Protein AF-A0A9W9VNI5-F1 (afdb_monomer)

Sequence (274 aa):
MSSSRSRKERRSSATPAPKQATLISNWDGPGGRHDNDHADVCRIQILPSSEEISSLRAEYLPLNDPTQWHLAGIEGVLDRNLRLLREDGVGQLRHAVHQLIESSQSYHSGTPQLRHNHYNNARIARVKWDEFLGLQIEIAFPQPGKLSAMSIADRKIWWQTSKRLQFGTLFCLICDKRFVLFCTVASQSPPWRNNARAMEEIFGLQELWNDKADAHATFTLVDLEESNMRALLGLLGVNTRRFSMFEFPNVLRVCSACYTKFTKIQTPSQNSFM

Radius of gyration: 27.77 Å; Cα contacts (8 Å, |Δi|>4): 335; chains: 1; bounding box: 116×54×70 Å

Organism: NCBI:txid1131564

Secondary structure (DSSP, 8-state):
--------------PPPP-----------SS-SSTT--SSGGG--SSPPHHHHH--SPP----S-GGG-SS-HHHHHHHHHHHHHHIIIIIHHHHHHHHHHH-SS---TTS-PPP-EEEEEEEEEEEEEETTTEEEEEEEEEPPHHHHTS-HHHHHHHHHHHT-S-TTEEEEEEETTTEEEEEEEPPSS-TT---TTSSSSSS----TTT-SSEEEEEEEES---HHHHHHHHHHHSSTT--EEEEEEEEEEE--HHHHHHHHHHSS-------

Foldseek 3Di:
DDDDDDDDDDDDDDDDDPDPPPPPPPCPDFDDQFPQTDLDPLSHDLAAALRRLVGPDDHDADDPDPVSQSDDDPSSVVSNVSSVVSCVQNVLVSPLLSCVLPDPDDDDPDDDHQDKDKFWFKAFPDWDQDPVQGTKTKIKTFDDPVLLPDDLVVNVVCCVVVCPLDFQWWKWKQFPSRDIFIKTFHDLDDPPPPPPPPSVPDDDDPDQRNDSTIGMTMIDTLDDPPSNVVVVVVRVVDRRGIIMMMTRPPSDSPPSVVSVVSVVVSDPPPPDDD

Nearest PDB structures (foldseek):
  1ue6-assembly2_D-3  TM=5.685E-01  e=9.008E+00  Mycobacterium tuberculosis

Solvent-accessible surface area (backbone atoms only — not comparable to full-atom values): 16918 Å² total; per-residue (Å²): 142,84,87,83,81,81,84,78,80,84,80,81,81,81,77,80,76,81,78,78,78,77,78,76,69,80,78,68,64,61,45,77,78,32,91,62,37,44,65,56,60,79,73,41,61,81,66,76,47,58,54,49,40,67,44,88,69,80,77,73,71,79,62,94,51,78,91,68,48,94,48,69,71,70,65,20,53,51,46,42,51,50,49,51,54,38,45,69,54,40,42,46,50,33,52,48,52,34,52,65,47,70,61,85,74,82,85,76,88,82,68,91,72,69,66,64,48,82,44,59,68,21,31,74,72,46,76,50,78,40,98,85,76,39,62,34,38,30,38,34,26,61,40,59,79,76,45,42,76,43,53,57,68,59,28,42,53,48,52,65,72,66,66,61,88,42,70,25,37,33,32,41,38,41,36,94,69,70,45,67,44,54,29,23,29,46,74,95,64,67,98,80,71,84,62,93,82,72,72,87,78,79,69,91,66,62,52,60,36,73,48,55,63,40,22,38,49,51,28,25,61,72,62,78,51,69,69,52,45,51,51,52,49,59,47,59,77,38,96,76,51,60,28,39,34,35,38,34,72,88,75,49,80,51,48,70,76,51,53,64,47,54,61,57,68,62,53,78,80,83,71,82,74,133

Mean predicted aligned error: 13.28 Å

pLDDT: mean 74.03, std 20.66, range [32.75, 93.56]

Structure (mmCIF, N/CA/C/O backbone):
data_AF-A0A9W9VNI5-F1
#
_entry.id   AF-A0A9W9VNI5-F1
#
loop_
_atom_site.group_PDB
_atom_site.id
_atom_site.type_symbol
_atom_site.label_atom_id
_atom_site.label_alt_id
_atom_site.label_comp_id
_atom_site.label_asym_id
_atom_site.label_entity_id
_atom_site.label_seq_id
_atom_site.pdbx_PDB_ins_code
_atom_site.Cartn_x
_atom_site.Cartn_y
_atom_site.Cartn_z
_atom_site.occupancy
_atom_site.B_iso_or_equiv
_atom_site.auth_seq_id
_atom_site.auth_comp_id
_atom_site.auth_asym_id
_atom_site.auth_atom_id
_atom_site.pdbx_PDB_model_num
ATOM 1 N N . MET A 1 1 ? 91.327 -33.048 -1.391 1.00 42.09 1 MET A N 1
ATOM 2 C CA . MET A 1 1 ? 90.214 -32.119 -1.094 1.00 42.09 1 MET A CA 1
ATOM 3 C C . MET A 1 1 ? 89.933 -31.321 -2.356 1.00 42.09 1 MET A C 1
ATOM 5 O O . MET A 1 1 ? 90.611 -30.337 -2.603 1.00 42.09 1 MET A O 1
ATOM 9 N N . SER A 1 2 ? 88.991 -31.782 -3.177 1.00 35.09 2 SER A N 1
ATOM 10 C CA . SER A 1 2 ? 88.635 -31.134 -4.445 1.00 35.09 2 SER A CA 1
ATOM 11 C C . SER A 1 2 ? 87.113 -31.087 -4.513 1.00 35.09 2 SER A C 1
ATOM 13 O O . SER A 1 2 ? 86.474 -32.091 -4.805 1.00 35.09 2 SER A O 1
ATOM 15 N N . SER A 1 3 ? 86.535 -29.951 -4.117 1.00 36.50 3 SER A N 1
ATOM 16 C CA . SER A 1 3 ? 85.086 -29.729 -4.072 1.00 36.50 3 SER A CA 1
ATOM 17 C C . SER A 1 3 ? 84.669 -28.894 -5.279 1.00 36.50 3 SER A C 1
ATOM 19 O O . SER A 1 3 ? 84.866 -27.680 -5.316 1.00 36.50 3 SER A O 1
ATOM 21 N N . SER A 1 4 ? 84.129 -29.563 -6.293 1.00 38.22 4 SER A N 1
ATOM 22 C CA . SER A 1 4 ? 83.518 -28.975 -7.483 1.00 38.22 4 SER A CA 1
ATOM 23 C C . SER A 1 4 ? 82.048 -28.649 -7.192 1.00 38.22 4 SER A C 1
ATOM 25 O O . SER A 1 4 ? 81.180 -29.519 -7.160 1.00 38.22 4 SER A O 1
ATOM 27 N N . ARG A 1 5 ? 81.753 -27.364 -6.950 1.00 3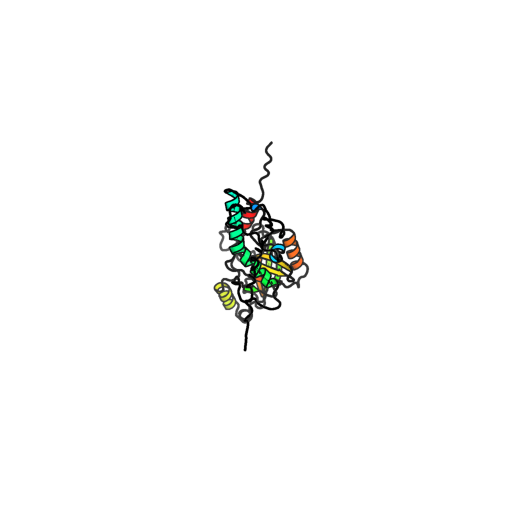9.84 5 ARG A N 1
ATOM 28 C CA . ARG A 1 5 ? 80.383 -26.849 -6.789 1.00 39.84 5 ARG A CA 1
ATOM 29 C C . ARG A 1 5 ? 79.687 -26.745 -8.149 1.00 39.84 5 ARG A C 1
ATOM 31 O O . ARG A 1 5 ? 80.075 -25.949 -8.998 1.00 39.84 5 ARG A O 1
ATOM 38 N N . SER A 1 6 ? 78.633 -27.541 -8.310 1.00 37.47 6 SER A N 1
ATOM 39 C CA . SER A 1 6 ? 77.742 -27.571 -9.471 1.00 37.47 6 SER A CA 1
ATOM 40 C C . SER A 1 6 ? 76.901 -26.288 -9.579 1.00 37.47 6 SER A C 1
ATOM 42 O O . SER A 1 6 ? 76.245 -25.866 -8.622 1.00 37.47 6 SER A O 1
ATOM 44 N N . ARG A 1 7 ? 76.947 -25.651 -10.754 1.00 37.53 7 ARG A N 1
ATOM 45 C CA . ARG A 1 7 ? 76.231 -24.421 -11.120 1.00 37.53 7 ARG A CA 1
ATOM 46 C C . ARG A 1 7 ? 74.791 -24.784 -11.497 1.00 37.53 7 ARG A C 1
ATOM 48 O O . ARG A 1 7 ? 74.543 -25.315 -12.571 1.00 37.53 7 ARG A O 1
ATOM 55 N N . LYS A 1 8 ? 73.848 -24.521 -10.591 1.00 39.28 8 LYS A N 1
ATOM 56 C CA . LYS A 1 8 ? 72.415 -24.814 -10.754 1.00 39.28 8 LYS A CA 1
ATOM 57 C C . LYS A 1 8 ? 71.765 -23.783 -11.692 1.00 39.28 8 LYS A C 1
ATOM 59 O O . LYS A 1 8 ? 71.760 -22.590 -11.386 1.00 39.28 8 LYS A O 1
ATOM 64 N N . GLU A 1 9 ? 71.245 -24.241 -12.829 1.00 36.31 9 GLU A N 1
ATOM 65 C CA . GLU A 1 9 ? 70.476 -23.446 -13.795 1.00 36.31 9 GLU A CA 1
ATOM 66 C C . GLU A 1 9 ? 69.201 -22.867 -13.160 1.00 36.31 9 GLU A C 1
ATOM 68 O O . GLU A 1 9 ? 68.433 -23.564 -12.492 1.00 36.31 9 GLU A O 1
ATOM 73 N N . ARG A 1 10 ? 68.965 -21.569 -13.382 1.00 35.31 10 ARG A N 1
ATOM 74 C CA . ARG A 1 10 ? 67.720 -20.882 -13.024 1.00 35.31 10 ARG A CA 1
ATOM 75 C C . ARG A 1 10 ? 66.660 -21.199 -14.083 1.00 35.31 10 ARG A C 1
ATOM 77 O O . ARG A 1 10 ? 66.669 -20.600 -15.151 1.00 35.31 10 ARG A O 1
ATOM 84 N N . ARG A 1 11 ? 65.729 -22.107 -13.775 1.00 36.78 11 ARG A N 1
ATOM 85 C CA . ARG A 1 11 ? 64.456 -22.225 -14.504 1.00 36.78 11 ARG A CA 1
ATOM 86 C C . ARG A 1 11 ? 63.555 -21.050 -14.119 1.00 36.78 11 ARG A C 1
ATOM 88 O O . ARG A 1 11 ? 63.121 -20.946 -12.975 1.00 36.78 11 ARG A O 1
ATOM 95 N N . SER A 1 12 ? 63.301 -20.170 -15.077 1.00 38.72 12 SER A N 1
ATOM 96 C CA . SER A 1 12 ? 62.300 -19.108 -15.027 1.00 38.72 12 SER A CA 1
ATOM 97 C C . SER A 1 12 ? 60.895 -19.719 -15.016 1.00 38.72 12 SER A C 1
ATOM 99 O O . SER A 1 12 ? 60.425 -20.252 -16.018 1.00 38.72 12 SER A O 1
ATOM 101 N N . SER A 1 13 ? 60.216 -19.661 -13.871 1.00 38.53 13 SER A N 1
ATOM 102 C CA . SER A 1 13 ? 58.792 -19.981 -13.761 1.00 38.53 13 SER A CA 1
ATOM 103 C C . SER A 1 13 ? 57.975 -18.807 -14.303 1.00 38.53 13 SER A C 1
ATOM 105 O O . SER A 1 13 ? 57.864 -17.772 -13.646 1.00 38.53 13 SER A O 1
ATOM 107 N N . ALA A 1 14 ? 57.431 -18.954 -15.510 1.00 42.34 14 ALA A N 1
ATOM 108 C CA . ALA A 1 14 ? 56.446 -18.032 -16.058 1.00 42.34 14 ALA A CA 1
ATOM 109 C C . ALA A 1 14 ? 55.146 -18.140 -15.246 1.00 42.34 14 ALA A C 1
ATOM 111 O O . ALA A 1 14 ? 54.499 -19.188 -15.227 1.00 42.34 14 ALA A O 1
ATOM 112 N N . THR A 1 15 ? 54.782 -17.065 -14.553 1.00 44.31 15 THR A N 1
ATOM 113 C CA . THR A 1 15 ? 53.492 -16.932 -13.870 1.00 44.31 15 THR A CA 1
ATOM 114 C C . THR A 1 15 ? 52.390 -16.833 -14.930 1.00 44.31 15 THR A C 1
ATOM 116 O O . THR A 1 15 ? 52.472 -15.943 -15.780 1.00 44.31 15 THR A O 1
ATOM 119 N N . PRO A 1 16 ? 51.365 -17.704 -14.936 1.00 44.03 16 PRO A N 1
ATOM 120 C CA . PRO A 1 16 ? 50.253 -17.543 -15.860 1.00 44.03 16 PRO A CA 1
ATOM 121 C C . PRO A 1 16 ? 49.463 -16.288 -15.474 1.00 44.03 16 PRO A C 1
ATOM 123 O O . PRO A 1 16 ? 49.111 -16.097 -14.309 1.00 44.03 16 PRO A O 1
ATOM 126 N N . ALA A 1 17 ? 49.216 -15.424 -16.460 1.00 48.72 17 ALA A N 1
ATOM 127 C CA . ALA A 1 17 ? 48.388 -14.236 -16.303 1.00 48.72 17 ALA A CA 1
ATOM 128 C C . ALA A 1 17 ? 47.004 -14.620 -15.742 1.00 48.72 17 ALA A C 1
ATOM 130 O O . ALA A 1 17 ? 46.466 -15.670 -16.118 1.00 48.72 17 ALA A O 1
ATOM 131 N N . PRO A 1 18 ? 46.412 -13.804 -14.851 1.00 44.38 18 PRO A N 1
ATOM 132 C CA . PRO A 1 18 ? 45.093 -14.093 -14.320 1.00 44.38 18 PRO A CA 1
ATOM 133 C C . PRO A 1 18 ? 44.096 -14.096 -15.479 1.00 44.38 18 PRO A C 1
ATOM 135 O O . PRO A 1 18 ? 43.984 -13.121 -16.224 1.00 44.38 18 PRO A O 1
ATOM 138 N N . LYS A 1 19 ? 43.393 -15.221 -15.643 1.00 45.84 19 LYS A N 1
ATOM 139 C CA . LYS A 1 19 ? 42.269 -15.337 -16.570 1.00 45.84 19 LYS A CA 1
ATOM 140 C C . LYS A 1 19 ? 41.263 -14.264 -16.174 1.00 45.84 19 LYS A C 1
ATOM 142 O O . LYS A 1 19 ? 40.692 -14.341 -15.089 1.00 45.84 19 LYS A O 1
ATOM 147 N N . GLN A 1 20 ? 41.097 -13.254 -17.025 1.00 43.62 20 GLN A N 1
ATOM 148 C CA . GLN A 1 20 ? 40.024 -12.282 -16.884 1.00 43.62 20 GLN A CA 1
ATOM 149 C C . GLN A 1 20 ? 38.718 -13.071 -16.829 1.00 43.62 20 GLN A C 1
ATOM 151 O O . GLN A 1 20 ? 38.329 -13.710 -17.805 1.00 43.62 20 GLN A O 1
ATOM 156 N N . ALA A 1 21 ? 38.086 -13.089 -15.658 1.00 45.62 21 ALA A N 1
ATOM 157 C CA . ALA A 1 21 ? 36.730 -13.574 -15.525 1.00 45.62 21 ALA A CA 1
ATOM 158 C C . ALA A 1 21 ? 35.854 -12.578 -16.283 1.00 45.62 21 ALA A C 1
ATOM 160 O O . ALA A 1 21 ? 35.552 -11.495 -15.787 1.00 45.62 21 ALA A O 1
ATOM 161 N N . THR A 1 22 ? 35.518 -12.907 -17.526 1.00 42.38 22 THR A N 1
ATOM 162 C CA . THR A 1 22 ? 34.482 -12.195 -18.259 1.00 42.38 22 THR A CA 1
ATOM 163 C C . THR A 1 22 ? 33.183 -12.508 -17.533 1.00 42.38 22 THR A C 1
ATOM 165 O O . THR A 1 22 ? 32.611 -13.585 -17.691 1.00 42.38 22 THR A O 1
ATOM 168 N N . LEU A 1 23 ? 32.763 -11.599 -16.654 1.00 46.31 23 LEU A N 1
ATOM 169 C CA . LEU A 1 23 ? 31.427 -11.613 -16.088 1.00 46.31 23 LEU A CA 1
ATOM 170 C C . LEU A 1 23 ? 30.503 -11.259 -17.250 1.00 46.31 23 LEU A C 1
ATOM 172 O O . LEU A 1 23 ? 30.251 -10.090 -17.525 1.00 46.31 23 LEU A O 1
ATOM 176 N N . ILE A 1 24 ? 30.101 -12.275 -18.014 1.00 42.50 24 ILE A N 1
ATOM 177 C CA . ILE A 1 24 ? 29.024 -12.144 -18.986 1.00 42.50 24 ILE A CA 1
ATOM 178 C C . ILE A 1 24 ? 27.776 -11.930 -18.135 1.00 42.50 24 ILE A C 1
ATOM 180 O O . ILE A 1 24 ? 27.115 -12.877 -17.716 1.00 42.50 24 ILE A O 1
ATOM 184 N N . SER A 1 25 ? 27.499 -10.673 -17.790 1.00 49.09 25 SER A N 1
ATOM 185 C CA . SER A 1 25 ? 26.156 -10.279 -17.409 1.00 49.09 25 SER A CA 1
ATOM 186 C C . SER A 1 25 ? 25.322 -10.528 -18.656 1.00 49.09 25 SER A C 1
ATOM 188 O O . SER A 1 25 ? 25.410 -9.755 -19.611 1.00 49.09 25 SER A O 1
ATOM 190 N N . ASN A 1 26 ? 24.590 -11.644 -18.694 1.00 50.06 26 ASN A N 1
ATOM 191 C CA . ASN A 1 26 ? 23.475 -11.788 -19.619 1.00 50.06 26 ASN A CA 1
ATOM 192 C C . ASN A 1 26 ? 22.573 -10.596 -19.329 1.00 50.06 26 ASN A C 1
ATOM 194 O O . ASN A 1 26 ? 21.916 -10.532 -18.289 1.00 50.06 26 ASN A O 1
ATOM 198 N N . TRP A 1 27 ? 22.701 -9.579 -20.172 1.00 54.81 27 TRP A N 1
ATOM 199 C CA . TRP A 1 27 ? 22.006 -8.323 -20.025 1.00 54.81 27 TRP A CA 1
ATOM 200 C C . TRP A 1 27 ? 20.581 -8.589 -20.486 1.00 54.81 27 TRP A C 1
ATOM 202 O O . TRP A 1 27 ? 20.223 -8.373 -21.641 1.00 54.81 27 TRP A O 1
ATOM 212 N N . ASP A 1 28 ? 19.795 -9.181 -19.594 1.00 66.81 28 ASP A N 1
ATOM 213 C CA . ASP A 1 28 ? 18.367 -9.310 -19.793 1.00 66.81 28 ASP A CA 1
ATOM 214 C C . ASP A 1 28 ? 17.852 -7.868 -19.787 1.00 66.81 28 ASP A C 1
ATOM 216 O O . ASP A 1 28 ? 17.883 -7.202 -18.752 1.00 66.81 28 ASP A O 1
ATOM 220 N N . GLY A 1 29 ? 17.464 -7.331 -20.943 1.00 79.69 29 GLY A N 1
ATOM 221 C CA . GLY A 1 29 ? 16.837 -6.011 -21.022 1.00 79.69 29 GLY A CA 1
ATOM 222 C C . GLY A 1 29 ? 15.576 -5.919 -20.141 1.00 79.69 29 GLY A C 1
ATOM 223 O O . GLY A 1 29 ? 15.239 -6.850 -19.398 1.00 79.69 29 GLY A O 1
ATOM 224 N N . PRO A 1 30 ? 14.842 -4.802 -20.176 1.00 85.38 30 PRO A N 1
ATOM 225 C CA . PRO A 1 30 ? 13.596 -4.718 -19.426 1.00 85.38 30 PRO A CA 1
ATOM 226 C C . PRO A 1 30 ? 12.563 -5.730 -19.942 1.00 85.38 30 PRO A C 1
ATOM 228 O O . PRO A 1 30 ? 12.462 -5.958 -21.149 1.00 85.38 30 PRO A O 1
ATOM 231 N N . GLY A 1 31 ? 11.780 -6.306 -19.029 1.00 86.94 31 GLY A N 1
ATOM 232 C CA . GLY A 1 31 ? 10.709 -7.248 -19.343 1.00 86.94 31 GLY A CA 1
ATOM 233 C C . GLY A 1 31 ? 10.932 -8.693 -18.878 1.00 86.94 31 GLY A C 1
ATOM 234 O O . GLY A 1 31 ? 12.022 -9.254 -19.003 1.00 86.94 31 GLY A O 1
ATOM 235 N N . GLY A 1 32 ? 9.845 -9.334 -18.429 1.00 85.69 32 GLY A N 1
ATOM 236 C CA . GLY A 1 32 ? 9.761 -10.793 -18.267 1.00 85.69 32 GLY A CA 1
ATOM 237 C C . GLY A 1 32 ? 10.303 -11.363 -16.952 1.00 85.69 32 GLY A C 1
ATOM 238 O O . GLY A 1 32 ? 10.510 -12.576 -16.854 1.00 85.69 32 GLY A O 1
ATOM 239 N N . ARG A 1 33 ? 10.560 -10.524 -15.941 1.00 90.12 33 ARG A N 1
ATOM 240 C CA . ARG A 1 33 ? 10.923 -10.974 -14.583 1.00 90.12 33 ARG A CA 1
ATOM 241 C C . ARG A 1 33 ? 9.708 -11.314 -13.715 1.00 90.12 33 ARG A C 1
ATOM 243 O O . ARG A 1 33 ? 9.802 -12.248 -12.927 1.00 90.12 33 ARG A O 1
ATOM 250 N N . HIS A 1 34 ? 8.616 -10.573 -13.878 1.00 91.44 34 HIS A N 1
ATOM 251 C CA . HIS A 1 34 ? 7.321 -10.716 -13.201 1.00 91.44 34 HIS A CA 1
ATOM 252 C C . HIS A 1 34 ? 6.240 -9.995 -14.028 1.00 91.44 34 HIS A C 1
ATOM 254 O O . HIS A 1 34 ? 6.570 -9.287 -14.985 1.00 91.44 34 HIS A O 1
ATOM 260 N N . ASP A 1 35 ? 4.968 -10.149 -13.661 1.00 89.94 35 ASP A N 1
ATOM 261 C CA . ASP A 1 35 ? 3.809 -9.480 -14.273 1.00 89.94 35 ASP A CA 1
ATOM 262 C C . ASP A 1 35 ? 3.968 -7.965 -14.496 1.00 89.94 35 ASP A C 1
ATOM 264 O O . ASP A 1 35 ? 3.507 -7.467 -15.516 1.00 89.94 35 ASP A O 1
ATOM 268 N N . ASN A 1 36 ? 4.643 -7.252 -13.591 1.00 91.12 36 ASN A N 1
ATOM 269 C CA . ASN A 1 36 ? 4.846 -5.800 -13.652 1.00 91.12 36 ASN A CA 1
ATOM 270 C C . ASN A 1 36 ? 6.182 -5.361 -14.298 1.00 91.12 36 ASN A C 1
ATOM 272 O O . ASN A 1 36 ? 6.529 -4.178 -14.286 1.00 91.12 36 ASN A O 1
ATOM 276 N N . ASP A 1 37 ? 6.968 -6.298 -14.839 1.00 92.31 37 ASP A N 1
ATOM 277 C CA . ASP A 1 37 ? 8.200 -5.988 -15.572 1.00 92.31 37 ASP A CA 1
ATOM 278 C C . ASP A 1 37 ? 7.902 -5.941 -17.070 1.00 92.31 37 ASP A C 1
ATOM 280 O O . ASP A 1 37 ? 7.793 -6.968 -17.752 1.00 92.31 37 ASP A O 1
ATOM 284 N N . HIS A 1 38 ? 7.785 -4.723 -17.592 1.00 92.69 38 HIS A N 1
ATOM 285 C CA . HIS A 1 38 ? 7.514 -4.459 -18.998 1.00 92.69 38 HIS A CA 1
ATOM 286 C C . HIS A 1 38 ? 8.657 -3.674 -19.647 1.00 92.69 38 HIS A C 1
ATOM 288 O O . HIS A 1 38 ? 9.276 -2.809 -19.024 1.00 92.69 38 HIS A O 1
ATOM 294 N N . ALA A 1 39 ? 8.906 -3.940 -20.933 1.00 91.50 39 ALA A N 1
ATOM 295 C CA . ALA A 1 39 ? 9.798 -3.116 -21.753 1.00 91.50 39 ALA A CA 1
ATOM 296 C C . ALA A 1 39 ? 9.247 -1.688 -21.903 1.00 91.50 39 ALA A C 1
ATOM 298 O O . ALA A 1 39 ? 9.958 -0.714 -21.679 1.00 91.50 39 ALA A O 1
ATOM 299 N N . ASP A 1 40 ? 7.948 -1.577 -22.194 1.00 91.00 40 ASP A N 1
ATOM 300 C CA . ASP A 1 40 ? 7.232 -0.304 -22.247 1.00 91.00 40 ASP A CA 1
ATOM 301 C C . ASP A 1 40 ? 6.941 0.219 -20.834 1.00 91.00 40 ASP A C 1
ATOM 303 O O . ASP A 1 40 ? 6.131 -0.346 -20.093 1.00 91.00 40 ASP A O 1
ATOM 307 N N . VAL A 1 41 ? 7.583 1.335 -20.490 1.00 90.06 41 VAL A N 1
ATOM 308 C CA . VAL A 1 41 ? 7.467 1.988 -19.185 1.00 90.06 41 VAL A CA 1
ATOM 309 C C . VAL A 1 41 ? 6.036 2.432 -18.862 1.00 90.06 41 VAL A C 1
ATOM 311 O O . VAL A 1 41 ? 5.649 2.464 -17.696 1.00 90.06 41 VAL A O 1
ATOM 314 N N . CYS A 1 42 ? 5.214 2.721 -19.877 1.00 88.94 42 CYS A N 1
ATOM 315 C CA . CYS A 1 42 ? 3.831 3.155 -19.685 1.00 88.94 42 CYS A CA 1
ATOM 316 C C . CYS A 1 42 ? 2.932 2.047 -19.130 1.00 88.94 42 CYS A C 1
ATOM 318 O O . CYS A 1 42 ? 1.861 2.349 -18.605 1.00 88.94 42 CYS A O 1
ATOM 320 N N . ARG A 1 43 ? 3.350 0.781 -19.236 1.00 90.69 43 ARG A N 1
ATOM 321 C CA . ARG A 1 43 ? 2.609 -0.378 -18.718 1.00 90.69 43 ARG A CA 1
ATOM 322 C C . ARG A 1 43 ? 2.986 -0.734 -17.285 1.00 90.69 43 ARG A C 1
ATOM 324 O O . ARG A 1 43 ? 2.289 -1.523 -16.666 1.00 90.69 43 ARG A O 1
ATOM 331 N N . ILE A 1 44 ? 4.071 -0.165 -16.763 1.00 90.06 44 ILE A N 1
ATOM 332 C CA . ILE A 1 44 ? 4.558 -0.462 -15.416 1.00 90.06 44 ILE A CA 1
ATOM 333 C C . ILE A 1 44 ? 3.654 0.229 -14.392 1.00 90.06 44 ILE A C 1
ATOM 335 O O . ILE A 1 44 ? 3.481 1.451 -14.400 1.00 90.06 44 ILE A O 1
ATOM 339 N N . GLN A 1 45 ? 3.094 -0.551 -13.476 1.00 89.38 45 GLN A N 1
ATOM 340 C CA . GLN A 1 45 ? 2.352 -0.052 -12.330 1.00 89.38 45 GLN A CA 1
ATOM 341 C C . GLN A 1 45 ? 3.296 0.585 -11.304 1.00 89.38 45 GLN A C 1
ATOM 343 O O . GLN A 1 45 ? 4.392 0.089 -11.010 1.00 89.38 45 GLN A O 1
ATOM 348 N N . ILE A 1 46 ? 2.839 1.691 -10.708 1.00 88.31 46 ILE A N 1
ATOM 349 C CA . ILE A 1 46 ? 3.597 2.406 -9.674 1.00 88.31 46 ILE A CA 1
ATOM 350 C C . ILE A 1 46 ? 3.782 1.520 -8.443 1.00 88.31 46 ILE A C 1
ATOM 352 O O . ILE A 1 46 ? 4.895 1.408 -7.955 1.00 88.31 46 ILE A O 1
ATOM 356 N N . LEU A 1 47 ? 2.713 0.905 -7.928 1.00 89.94 47 LEU A N 1
ATOM 357 C CA . LEU A 1 47 ? 2.827 -0.001 -6.785 1.00 89.94 47 LEU A CA 1
ATOM 358 C C . LEU A 1 47 ? 3.373 -1.361 -7.231 1.00 89.94 47 LEU A C 1
ATOM 360 O O . LEU A 1 47 ? 3.198 -1.725 -8.393 1.00 89.94 47 LEU A O 1
ATOM 364 N N . PRO A 1 48 ? 4.054 -2.095 -6.337 1.00 90.62 48 PRO A N 1
ATOM 365 C CA . PRO A 1 48 ? 4.580 -3.398 -6.686 1.00 90.62 48 PRO A CA 1
ATOM 366 C C . PRO A 1 48 ? 3.444 -4.425 -6.705 1.00 90.62 48 PRO A C 1
ATOM 368 O O . PRO A 1 48 ? 2.543 -4.377 -5.865 1.00 90.62 48 PRO A O 1
ATOM 371 N N . SER A 1 49 ? 3.488 -5.362 -7.646 1.00 88.75 49 SER A N 1
ATOM 372 C CA . SER A 1 49 ? 2.545 -6.482 -7.688 1.00 88.75 49 SER A CA 1
ATOM 373 C C . SER A 1 49 ? 2.932 -7.575 -6.679 1.00 88.75 49 SER A C 1
ATOM 375 O O . SER A 1 49 ? 4.025 -7.574 -6.105 1.00 88.75 49 SER A O 1
ATOM 377 N N . SER A 1 50 ? 2.050 -8.555 -6.465 1.00 87.44 50 SER A N 1
ATOM 378 C CA . SER A 1 50 ? 2.379 -9.711 -5.614 1.00 87.44 50 SER A CA 1
ATOM 379 C C . SER A 1 50 ? 3.497 -10.582 -6.209 1.00 87.44 50 SER A C 1
ATOM 381 O O . SER A 1 50 ? 4.323 -11.106 -5.457 1.00 87.44 50 SER A O 1
ATOM 383 N N . GLU A 1 51 ? 3.545 -10.735 -7.537 1.00 88.19 51 GLU A N 1
ATOM 384 C CA . GLU A 1 51 ? 4.603 -11.500 -8.211 1.00 88.19 51 GLU A CA 1
ATOM 385 C C . GLU A 1 51 ? 5.937 -10.749 -8.166 1.00 88.19 51 GLU A C 1
ATOM 387 O O . GLU A 1 51 ? 6.967 -11.355 -7.882 1.00 88.19 51 GLU A O 1
ATOM 392 N N . GLU A 1 52 ? 5.916 -9.424 -8.317 1.00 91.19 52 GLU A N 1
ATOM 393 C CA . GLU A 1 52 ? 7.096 -8.577 -8.162 1.00 91.19 52 GLU A CA 1
ATOM 394 C C . GLU A 1 52 ? 7.672 -8.661 -6.741 1.00 91.19 52 GLU A C 1
ATOM 396 O O . GLU A 1 52 ? 8.875 -8.838 -6.569 1.00 91.19 52 GLU A O 1
ATOM 401 N N . ILE A 1 53 ? 6.825 -8.601 -5.706 1.00 90.69 53 ILE A N 1
ATOM 402 C CA . ILE A 1 53 ? 7.257 -8.766 -4.306 1.00 90.69 53 ILE A CA 1
ATOM 403 C C . ILE A 1 53 ? 7.859 -10.153 -4.064 1.00 90.69 53 ILE A C 1
ATOM 405 O O . ILE A 1 53 ? 8.747 -10.295 -3.228 1.00 90.69 53 ILE A O 1
ATOM 409 N N . SER A 1 54 ? 7.380 -11.178 -4.767 1.00 87.56 54 SER A N 1
ATOM 410 C CA . SER A 1 54 ? 7.848 -12.560 -4.605 1.00 87.56 54 SER A CA 1
ATOM 411 C C . SER A 1 54 ? 9.050 -12.897 -5.497 1.00 87.56 54 SER A C 1
ATOM 413 O O . SER A 1 54 ? 9.653 -13.958 -5.335 1.00 87.56 54 SER A O 1
ATOM 415 N N . SER A 1 55 ? 9.399 -12.023 -6.444 1.00 88.19 55 SER A N 1
ATOM 416 C CA . SER A 1 55 ? 10.489 -12.241 -7.388 1.00 88.19 55 SER A CA 1
ATOM 417 C C . SER A 1 55 ? 11.847 -12.172 -6.690 1.00 88.19 55 SER A C 1
ATOM 419 O O . SER A 1 55 ? 12.180 -11.200 -6.018 1.00 88.19 55 SER A O 1
ATOM 421 N N . LEU A 1 56 ? 12.675 -13.193 -6.918 1.00 83.88 56 LEU A N 1
ATOM 422 C CA . LEU A 1 56 ? 14.081 -13.213 -6.497 1.00 83.88 56 LEU A CA 1
ATOM 423 C C . LEU A 1 56 ? 15.016 -12.576 -7.538 1.00 83.88 56 LEU A C 1
ATOM 425 O O . LEU A 1 56 ? 16.216 -12.439 -7.296 1.00 83.88 56 LEU A O 1
ATOM 429 N N . ARG A 1 57 ? 14.500 -12.240 -8.729 1.00 87.12 57 ARG A N 1
ATOM 430 C CA . ARG A 1 57 ? 15.298 -11.641 -9.806 1.00 87.12 57 ARG A CA 1
ATOM 431 C C . ARG A 1 57 ? 15.473 -10.152 -9.538 1.00 87.12 57 ARG A C 1
ATOM 433 O O . ARG A 1 57 ? 14.507 -9.462 -9.234 1.00 87.12 57 ARG A O 1
ATOM 440 N N . ALA A 1 58 ? 16.701 -9.667 -9.702 1.00 84.38 58 ALA A N 1
ATOM 441 C CA . ALA A 1 58 ? 16.995 -8.245 -9.598 1.00 84.38 58 ALA A CA 1
ATOM 442 C C . ALA A 1 58 ? 16.284 -7.453 -10.705 1.00 84.38 58 ALA A C 1
ATOM 444 O O . ALA A 1 58 ? 16.246 -7.879 -11.867 1.00 84.38 58 ALA A O 1
ATOM 445 N N . GLU A 1 59 ? 15.757 -6.290 -10.327 1.00 86.75 59 GLU A N 1
ATOM 446 C CA . GLU A 1 59 ? 15.141 -5.349 -11.254 1.00 86.75 59 GLU A CA 1
ATOM 447 C C . GLU A 1 59 ? 16.126 -4.863 -12.305 1.00 86.75 59 GLU A C 1
ATOM 449 O O . GLU A 1 59 ? 17.326 -4.704 -12.058 1.00 86.75 59 GLU A O 1
ATOM 454 N N . TYR A 1 60 ? 15.592 -4.566 -13.485 1.00 86.44 60 TYR A N 1
ATOM 455 C CA . TYR A 1 60 ? 16.363 -3.852 -14.483 1.00 86.44 60 TYR A CA 1
ATOM 456 C C . TYR A 1 60 ? 16.580 -2.401 -14.035 1.00 86.44 60 TYR A C 1
ATOM 458 O O . TYR A 1 60 ? 15.649 -1.590 -14.031 1.00 86.44 60 TYR A O 1
ATOM 466 N N . LEU A 1 61 ? 17.833 -2.070 -13.711 1.00 90.00 61 LEU A N 1
ATOM 467 C CA . LEU A 1 61 ? 18.262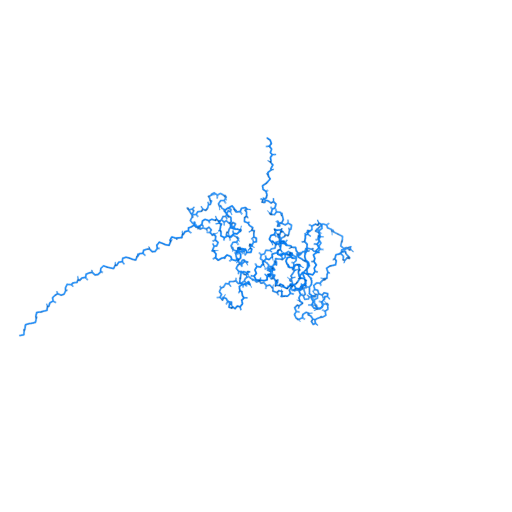 -0.702 -13.454 1.00 90.00 61 LEU A CA 1
ATOM 468 C C . LEU A 1 61 ? 19.116 -0.192 -14.612 1.00 90.00 61 LEU A C 1
ATOM 470 O O . LEU A 1 61 ? 20.079 -0.854 -15.010 1.00 90.00 61 LEU A O 1
ATOM 474 N N . PRO A 1 62 ? 18.789 0.990 -15.156 1.00 87.50 62 PRO A N 1
ATOM 475 C CA . PRO A 1 62 ? 19.548 1.545 -16.255 1.00 87.50 62 PRO A CA 1
ATOM 476 C C . PRO A 1 62 ? 20.965 1.896 -15.804 1.00 87.50 62 PRO A C 1
ATOM 478 O O . PRO A 1 62 ? 21.175 2.550 -14.782 1.00 87.50 62 PRO A O 1
ATOM 481 N N . LEU A 1 63 ? 21.942 1.471 -16.598 1.00 86.94 63 LEU A N 1
ATOM 482 C CA . LEU A 1 63 ? 23.349 1.744 -16.345 1.00 86.94 63 LEU A CA 1
ATOM 483 C C . LEU A 1 63 ? 23.742 3.138 -16.844 1.00 86.94 63 LEU A C 1
ATOM 485 O O . LEU A 1 63 ? 23.093 3.731 -17.707 1.00 86.94 63 LEU A O 1
ATOM 489 N N . ASN A 1 64 ? 24.860 3.648 -16.327 1.00 85.38 64 ASN A N 1
ATOM 490 C CA . ASN A 1 64 ? 25.404 4.941 -16.748 1.00 85.38 64 ASN A CA 1
ATOM 491 C C . ASN A 1 64 ? 25.959 4.927 -18.182 1.00 85.38 64 ASN A C 1
ATOM 493 O O . ASN A 1 64 ? 26.144 5.993 -18.762 1.00 85.38 64 ASN A O 1
ATOM 497 N N . ASP A 1 65 ? 26.231 3.748 -18.746 1.00 87.62 65 ASP A N 1
ATOM 498 C CA . ASP A 1 65 ? 26.761 3.588 -20.101 1.00 87.62 65 ASP A CA 1
ATOM 499 C C . ASP A 1 65 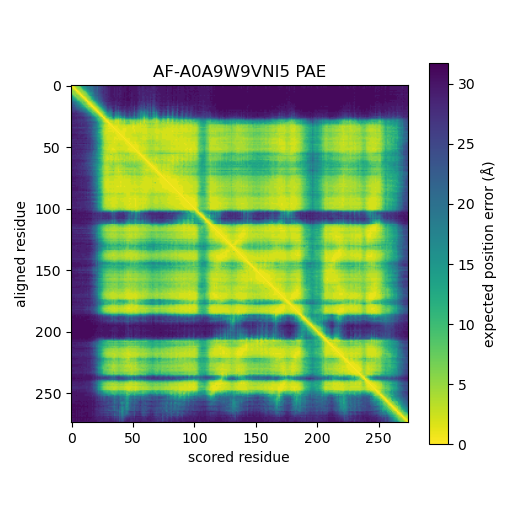? 25.652 3.758 -21.161 1.00 87.62 65 ASP A C 1
ATOM 501 O O . ASP A 1 65 ? 24.740 2.927 -21.215 1.00 87.62 65 ASP A O 1
ATOM 505 N N . PRO A 1 66 ? 25.734 4.779 -22.040 1.00 86.00 66 PRO A N 1
ATOM 506 C CA . PRO A 1 66 ? 24.737 5.019 -23.081 1.00 86.00 66 PRO A CA 1
ATOM 507 C C . PRO A 1 66 ? 24.575 3.897 -24.102 1.00 86.00 66 PRO A C 1
ATOM 509 O O . PRO A 1 66 ? 23.508 3.763 -24.699 1.00 86.00 66 PRO A O 1
ATOM 512 N N . THR A 1 67 ? 25.617 3.093 -24.320 1.00 85.81 67 THR A N 1
ATOM 513 C CA . THR A 1 67 ? 25.569 1.975 -25.277 1.00 85.81 67 THR A CA 1
ATOM 514 C C . THR A 1 67 ? 24.707 0.819 -24.777 1.00 85.81 67 THR A C 1
ATOM 516 O O . THR A 1 67 ? 24.255 -0.007 -25.566 1.00 85.81 67 THR A O 1
ATOM 519 N N . GLN A 1 68 ? 24.444 0.797 -23.470 1.00 84.69 68 GLN A N 1
ATOM 520 C CA . GLN A 1 68 ? 23.654 -0.211 -22.778 1.00 84.69 68 GLN A CA 1
ATOM 521 C C . GLN A 1 68 ? 22.269 0.331 -22.417 1.00 84.69 68 GLN A C 1
ATOM 523 O O . GLN A 1 68 ? 21.640 -0.152 -21.491 1.00 84.69 68 GLN A O 1
ATOM 528 N N . TRP A 1 69 ? 21.775 1.386 -23.061 1.00 88.06 69 TRP A N 1
ATOM 529 C CA . TRP A 1 69 ? 20.426 1.871 -22.773 1.00 88.06 69 TRP A CA 1
ATOM 530 C C . TRP A 1 69 ? 19.378 1.101 -23.564 1.00 88.06 69 TRP A C 1
ATOM 532 O O . TRP A 1 69 ? 19.527 0.884 -24.762 1.00 88.06 69 TRP A O 1
ATOM 542 N N . HIS A 1 70 ? 18.275 0.754 -22.894 1.00 86.94 70 HIS A N 1
ATOM 543 C CA . HIS A 1 70 ? 17.109 0.160 -23.547 1.00 86.94 70 HIS A CA 1
ATOM 544 C C . HIS A 1 70 ? 16.555 1.062 -24.662 1.00 86.94 70 HIS A C 1
ATOM 546 O O . HIS A 1 70 ? 16.301 0.594 -25.769 1.00 86.94 70 HIS A O 1
ATOM 552 N N . LEU A 1 71 ? 16.400 2.357 -24.362 1.00 89.69 71 LEU A N 1
ATOM 553 C CA . LEU A 1 71 ? 15.901 3.376 -25.282 1.00 89.69 71 LEU A CA 1
ATOM 554 C C . LEU A 1 71 ? 16.846 4.582 -25.313 1.00 89.69 71 LEU A C 1
ATOM 556 O O . LEU A 1 71 ? 17.396 5.006 -24.289 1.00 89.69 71 LEU A O 1
ATOM 560 N N . ALA A 1 72 ? 17.002 5.159 -26.502 1.00 89.06 72 ALA A N 1
ATOM 561 C CA . ALA A 1 72 ? 17.738 6.399 -26.725 1.00 89.06 72 ALA A CA 1
ATOM 562 C C . ALA A 1 72 ? 16.807 7.629 -26.669 1.00 89.06 72 ALA A C 1
ATOM 564 O O . ALA A 1 72 ? 15.587 7.514 -26.557 1.00 89.06 72 ALA A O 1
ATOM 565 N N . GLY A 1 73 ? 17.386 8.830 -26.752 1.00 90.69 73 GLY A N 1
ATOM 566 C CA . GLY A 1 73 ? 16.622 10.079 -26.844 1.00 90.69 73 GLY A CA 1
ATOM 567 C C . GLY A 1 73 ? 15.805 10.420 -25.590 1.00 90.69 73 GLY A C 1
ATOM 568 O O . GLY A 1 73 ? 16.136 10.002 -24.479 1.00 90.69 73 GLY A O 1
ATOM 569 N N . ILE A 1 74 ? 14.751 11.223 -25.776 1.00 91.69 74 ILE A N 1
ATOM 570 C CA . ILE A 1 74 ? 13.888 11.730 -24.693 1.00 91.69 74 ILE A CA 1
ATOM 571 C C . ILE A 1 74 ? 13.101 10.591 -24.034 1.00 91.69 74 ILE A C 1
ATOM 573 O O . ILE A 1 74 ? 13.021 10.536 -22.809 1.00 91.69 74 ILE A O 1
ATOM 577 N N . GLU A 1 75 ? 12.582 9.654 -24.828 1.00 90.31 75 GLU A N 1
ATOM 578 C CA . GLU A 1 75 ? 11.878 8.466 -24.325 1.00 90.31 75 GLU A CA 1
ATOM 579 C C . GLU A 1 75 ? 12.786 7.628 -23.421 1.00 90.31 75 GLU A C 1
ATOM 581 O O . GLU A 1 75 ? 12.378 7.234 -22.332 1.00 90.31 75 GLU A O 1
ATOM 586 N N . GLY A 1 76 ? 14.058 7.463 -23.800 1.00 91.75 76 GLY A N 1
ATOM 587 C CA . GLY A 1 76 ? 15.056 6.829 -22.947 1.00 91.75 76 GLY A CA 1
ATOM 588 C C . GLY A 1 76 ? 15.311 7.570 -21.641 1.00 91.75 76 GLY A C 1
ATOM 589 O O . GLY A 1 76 ? 15.456 6.941 -20.598 1.00 91.75 76 GLY A O 1
ATOM 590 N N . VAL A 1 77 ? 15.355 8.906 -21.656 1.00 92.94 77 VAL A N 1
ATOM 591 C CA . VAL A 1 77 ? 15.489 9.686 -20.413 1.00 92.94 77 VAL A CA 1
ATOM 592 C C . VAL A 1 77 ? 14.303 9.416 -19.486 1.00 92.94 77 VAL A C 1
ATOM 594 O O . VAL A 1 77 ? 14.517 9.209 -18.292 1.00 92.94 77 VAL A O 1
ATOM 597 N N . LEU A 1 78 ? 13.078 9.385 -20.014 1.00 93.06 78 LEU A N 1
ATOM 598 C CA . LEU A 1 78 ? 11.873 9.116 -19.228 1.00 93.06 78 LEU A CA 1
ATOM 599 C C . LEU A 1 78 ? 11.848 7.686 -18.675 1.00 93.06 78 LEU A C 1
ATOM 601 O O . LEU A 1 78 ? 11.638 7.524 -17.474 1.00 93.06 78 LEU A O 1
ATOM 605 N N . ASP A 1 79 ? 12.133 6.677 -19.506 1.00 92.50 79 ASP A N 1
ATOM 606 C CA . ASP A 1 79 ? 12.220 5.269 -19.088 1.00 92.50 79 ASP A CA 1
ATOM 607 C C . ASP A 1 79 ? 13.208 5.097 -17.926 1.00 92.50 79 ASP A C 1
ATOM 609 O O . ASP A 1 79 ? 12.855 4.569 -16.868 1.00 92.50 79 ASP A O 1
ATOM 613 N N . ARG A 1 80 ? 14.423 5.641 -18.070 1.00 92.56 80 ARG A N 1
ATOM 614 C CA . ARG A 1 80 ? 15.454 5.532 -17.033 1.00 92.56 80 ARG A CA 1
ATOM 615 C C . ARG A 1 80 ? 15.048 6.219 -15.735 1.00 92.56 80 ARG A C 1
ATOM 617 O O . ARG A 1 80 ? 15.190 5.629 -14.668 1.00 92.56 80 ARG A O 1
ATOM 624 N N . ASN A 1 81 ? 14.554 7.456 -15.814 1.00 92.56 81 ASN A N 1
ATOM 625 C CA . ASN A 1 81 ? 14.167 8.210 -14.621 1.00 92.56 81 ASN A CA 1
ATOM 626 C C . ASN A 1 81 ? 12.996 7.555 -13.892 1.00 92.56 81 ASN A C 1
ATOM 628 O O . ASN A 1 81 ? 13.007 7.516 -12.666 1.00 92.56 81 ASN A O 1
ATO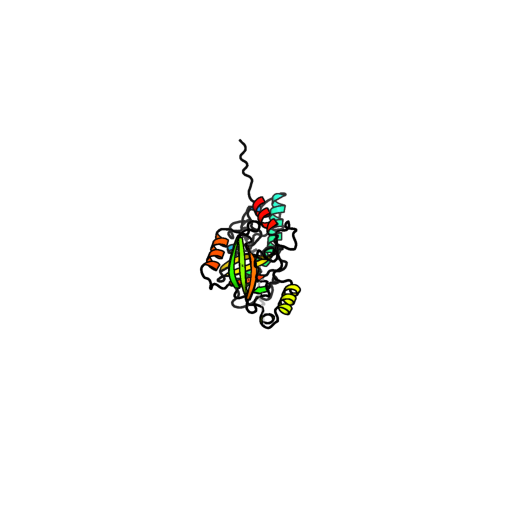M 632 N N . LEU A 1 82 ? 12.016 7.009 -14.616 1.00 91.81 82 LEU A N 1
ATOM 633 C CA . LEU A 1 82 ? 10.897 6.316 -13.989 1.00 91.81 82 LEU A CA 1
ATOM 634 C C . LEU A 1 82 ? 11.365 5.046 -13.277 1.00 91.81 82 LEU A C 1
ATOM 636 O O . LEU A 1 82 ? 11.017 4.859 -12.115 1.00 91.81 82 LEU A O 1
ATOM 640 N N . ARG A 1 83 ? 12.198 4.216 -13.918 1.00 92.94 83 ARG A N 1
ATOM 641 C CA . ARG A 1 83 ? 12.739 2.995 -13.292 1.00 92.94 83 ARG A CA 1
ATOM 642 C C . ARG A 1 83 ? 13.594 3.302 -12.064 1.00 92.94 83 ARG A C 1
ATOM 644 O O . ARG A 1 83 ? 13.424 2.656 -11.036 1.00 92.94 83 ARG A O 1
ATOM 651 N N . LEU A 1 84 ? 14.457 4.316 -12.139 1.00 92.06 84 LEU A N 1
ATOM 652 C CA . LEU A 1 84 ? 15.293 4.736 -11.009 1.00 92.06 84 LEU A CA 1
ATOM 653 C C . LEU A 1 84 ? 14.464 5.313 -9.857 1.00 92.06 84 LEU A C 1
ATOM 655 O O . LEU A 1 84 ? 14.668 4.926 -8.711 1.00 92.06 84 LEU A O 1
ATOM 659 N N . LEU A 1 85 ? 13.505 6.199 -10.149 1.00 90.19 85 LEU A N 1
ATOM 660 C CA . LEU A 1 85 ? 12.619 6.774 -9.133 1.00 90.19 85 LEU A CA 1
ATOM 661 C C . LEU A 1 85 ? 11.749 5.696 -8.477 1.00 90.19 85 LEU A C 1
ATOM 663 O O . LEU A 1 85 ? 11.490 5.734 -7.273 1.00 90.19 85 LEU A O 1
ATOM 667 N N . ARG A 1 86 ? 11.304 4.723 -9.276 1.00 90.50 86 ARG A N 1
ATOM 668 C CA . ARG A 1 86 ? 10.554 3.573 -8.789 1.00 90.50 86 ARG A CA 1
ATOM 669 C C . ARG A 1 86 ? 11.421 2.707 -7.882 1.00 90.50 86 ARG A C 1
ATOM 671 O O . ARG A 1 86 ? 10.956 2.366 -6.806 1.00 90.50 86 ARG A O 1
ATOM 678 N N . GLU A 1 87 ? 12.666 2.406 -8.235 1.00 90.44 87 GLU A N 1
ATOM 679 C CA . GLU A 1 87 ? 13.543 1.636 -7.342 1.00 90.44 87 GLU A CA 1
ATOM 680 C C . GLU A 1 87 ? 13.837 2.384 -6.031 1.00 90.44 87 GLU A C 1
ATOM 682 O O . GLU A 1 87 ? 13.764 1.784 -4.959 1.00 90.44 87 GLU A O 1
ATOM 687 N N . ASP A 1 88 ? 14.076 3.697 -6.086 1.00 86.88 88 ASP A N 1
ATOM 688 C CA . ASP A 1 88 ? 14.352 4.495 -4.886 1.00 86.88 88 ASP A CA 1
ATOM 689 C C . ASP A 1 88 ? 13.156 4.539 -3.918 1.00 86.88 88 ASP A C 1
ATOM 691 O O . ASP A 1 88 ? 13.338 4.413 -2.711 1.00 86.88 88 ASP A O 1
ATOM 695 N N . GLY A 1 89 ? 11.921 4.657 -4.418 1.00 84.88 89 GLY A N 1
ATOM 696 C CA . GLY A 1 89 ? 10.719 4.687 -3.573 1.00 84.88 89 GLY A CA 1
ATOM 697 C C . GLY A 1 89 ? 10.036 3.326 -3.402 1.00 84.88 89 GLY A C 1
ATOM 698 O O . GLY A 1 89 ? 9.914 2.784 -2.301 1.00 84.88 89 GLY A O 1
ATOM 699 N N . VAL A 1 90 ? 9.544 2.777 -4.509 1.00 87.25 90 VAL A N 1
ATOM 700 C CA . VAL A 1 90 ? 8.763 1.532 -4.560 1.00 87.25 90 VAL A CA 1
ATOM 701 C C . VAL A 1 90 ? 9.645 0.313 -4.319 1.00 87.25 90 VAL A C 1
ATOM 703 O O . VAL A 1 90 ? 9.186 -0.624 -3.671 1.00 87.25 90 VAL A O 1
ATOM 706 N N . GLY A 1 91 ? 10.911 0.335 -4.739 1.00 87.81 91 GLY A N 1
ATOM 707 C CA . GLY A 1 91 ? 11.867 -0.726 -4.423 1.00 87.81 91 GLY A CA 1
ATOM 708 C C . GLY A 1 91 ? 12.027 -0.908 -2.912 1.00 87.81 91 GLY A C 1
ATOM 709 O O . GLY A 1 91 ? 11.970 -2.037 -2.424 1.00 87.81 91 GLY A O 1
ATOM 710 N N . GLN A 1 92 ? 12.099 0.179 -2.133 1.00 87.44 92 GLN A N 1
ATOM 711 C CA . GLN A 1 92 ? 12.109 0.098 -0.663 1.00 87.44 92 GLN A CA 1
ATOM 712 C C . GLN A 1 92 ? 10.817 -0.515 -0.102 1.00 87.44 92 GLN A C 1
ATOM 714 O O . GLN A 1 92 ? 10.872 -1.344 0.810 1.00 87.44 92 GLN A O 1
ATOM 719 N N . LEU A 1 93 ? 9.653 -0.143 -0.650 1.00 89.56 93 LEU A N 1
ATOM 720 C CA . LEU A 1 93 ? 8.363 -0.726 -0.265 1.00 89.56 93 LEU A CA 1
ATOM 721 C C . LEU A 1 93 ? 8.305 -2.224 -0.585 1.00 89.56 93 LEU A C 1
ATOM 723 O O . LEU A 1 93 ? 7.920 -3.008 0.281 1.00 89.56 93 LEU A O 1
ATOM 727 N N . ARG A 1 94 ? 8.723 -2.625 -1.791 1.00 90.81 94 ARG A N 1
ATOM 728 C CA . ARG A 1 94 ? 8.790 -4.022 -2.237 1.00 90.81 94 ARG A CA 1
ATOM 729 C C . ARG A 1 94 ? 9.630 -4.854 -1.275 1.00 90.81 94 ARG A C 1
ATOM 731 O O . ARG A 1 94 ? 9.137 -5.844 -0.743 1.00 90.81 94 ARG A O 1
ATOM 738 N N . HIS A 1 95 ? 10.857 -4.416 -0.989 1.00 88.38 95 HIS A N 1
ATOM 739 C CA . HIS A 1 95 ? 11.747 -5.107 -0.054 1.00 88.38 95 HIS A CA 1
ATOM 740 C C . HIS A 1 95 ? 11.155 -5.181 1.360 1.00 88.38 95 HIS A C 1
ATOM 742 O O . HIS A 1 95 ? 11.214 -6.234 1.993 1.00 88.38 95 HIS A O 1
ATOM 748 N N . ALA A 1 96 ? 10.550 -4.095 1.856 1.00 89.31 96 ALA A N 1
ATOM 749 C CA . ALA A 1 96 ? 9.921 -4.086 3.174 1.00 89.31 96 ALA A CA 1
ATOM 750 C C . ALA A 1 96 ? 8.758 -5.087 3.258 1.00 89.31 96 ALA A C 1
ATOM 752 O O . ALA A 1 96 ? 8.674 -5.848 4.218 1.00 89.31 96 ALA A O 1
ATOM 753 N N . VAL A 1 97 ? 7.878 -5.127 2.253 1.00 90.31 97 VAL A N 1
ATOM 754 C CA . VAL A 1 97 ? 6.752 -6.072 2.223 1.00 90.31 97 VAL A CA 1
ATOM 755 C C . VAL A 1 97 ? 7.239 -7.512 2.062 1.00 90.31 97 VAL A C 1
ATOM 757 O O . VAL A 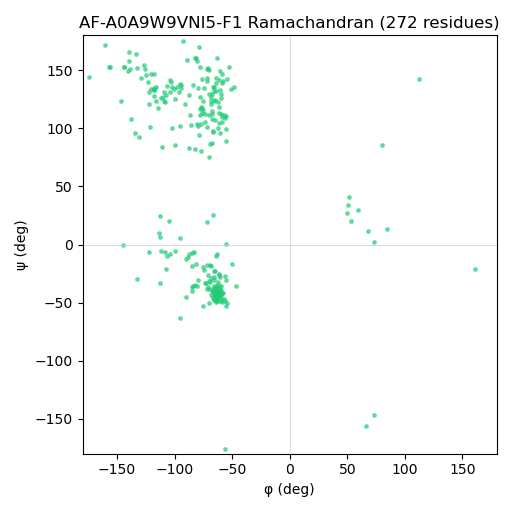1 97 ? 6.738 -8.390 2.762 1.00 90.31 97 VAL A O 1
ATOM 760 N N . HIS A 1 98 ? 8.250 -7.757 1.227 1.00 90.00 98 HIS A N 1
ATOM 761 C CA . HIS A 1 98 ? 8.868 -9.076 1.087 1.00 90.00 98 HIS A CA 1
ATOM 762 C C . HIS A 1 98 ? 9.381 -9.603 2.437 1.00 90.00 98 HIS A C 1
ATOM 764 O O . HIS A 1 98 ? 9.008 -10.694 2.862 1.00 90.00 98 HIS A O 1
ATOM 770 N N . GLN A 1 99 ? 10.121 -8.782 3.190 1.00 87.25 99 GLN A N 1
ATOM 771 C CA . GLN A 1 99 ? 10.588 -9.144 4.535 1.00 87.25 99 GLN A CA 1
ATOM 772 C C . GLN A 1 99 ? 9.433 -9.436 5.506 1.00 87.25 99 GLN A C 1
ATOM 774 O O . GLN A 1 99 ? 9.517 -10.362 6.317 1.00 87.25 99 GLN A O 1
ATOM 779 N N . LEU A 1 100 ? 8.338 -8.669 5.433 1.00 88.00 100 LEU A N 1
ATOM 780 C CA . LEU A 1 100 ? 7.148 -8.912 6.256 1.00 88.00 100 LEU A CA 1
ATOM 781 C C . LEU A 1 100 ? 6.502 -10.270 5.944 1.00 88.00 100 LEU A C 1
ATOM 783 O O . LEU A 1 100 ? 6.040 -10.943 6.865 1.00 88.00 100 LEU A O 1
ATOM 787 N N . ILE A 1 101 ? 6.509 -10.694 4.678 1.00 87.88 101 ILE A N 1
ATOM 788 C CA . ILE A 1 101 ? 6.005 -12.003 4.242 1.00 87.88 101 ILE A CA 1
ATOM 789 C C . ILE A 1 101 ? 6.925 -13.138 4.713 1.00 87.88 101 ILE A C 1
ATOM 791 O O . ILE A 1 101 ? 6.455 -14.106 5.324 1.00 87.88 101 ILE A O 1
ATOM 795 N N . GLU A 1 102 ? 8.229 -13.012 4.454 1.00 83.62 102 GLU A N 1
ATOM 796 C CA . GLU A 1 102 ? 9.224 -14.050 4.745 1.00 83.62 102 GLU A CA 1
ATOM 797 C C . GLU A 1 102 ? 9.435 -14.272 6.243 1.00 83.62 102 GLU A C 1
ATOM 799 O O . GLU A 1 102 ? 9.740 -15.386 6.674 1.00 83.62 102 GLU A O 1
ATOM 804 N N . SER A 1 103 ? 9.238 -13.241 7.068 1.00 73.19 103 SER A N 1
ATOM 805 C CA . SER A 1 103 ? 9.525 -13.329 8.496 1.00 73.19 103 SER A CA 1
ATOM 806 C C . SER A 1 103 ? 8.729 -14.446 9.211 1.00 73.19 103 SER A C 1
ATOM 808 O O . SER A 1 103 ? 7.529 -14.372 9.495 1.00 73.19 103 SER A O 1
ATOM 810 N N . SER A 1 104 ? 9.442 -15.534 9.523 1.00 50.69 104 SER A N 1
ATOM 811 C CA . SER A 1 104 ? 9.238 -16.383 10.706 1.00 50.69 104 SER A CA 1
ATOM 812 C C . SER A 1 104 ? 10.484 -16.504 11.593 1.00 50.69 104 SER A C 1
ATOM 814 O O . SER A 1 104 ? 10.360 -17.055 12.679 1.00 50.69 104 SER A O 1
ATOM 816 N N . GLN A 1 105 ? 11.654 -15.985 11.198 1.00 44.94 105 GLN A N 1
ATOM 817 C CA . GLN A 1 105 ? 12.862 -15.859 12.030 1.00 44.94 105 GLN A CA 1
ATOM 818 C C . GLN A 1 105 ? 13.946 -15.084 11.256 1.00 44.94 105 GLN A C 1
ATOM 820 O O . GLN A 1 105 ? 14.080 -15.270 10.054 1.00 44.94 105 GLN A O 1
ATOM 825 N N . SER A 1 106 ? 14.725 -14.268 11.974 1.00 42.62 106 SER A N 1
ATOM 826 C CA . SER A 1 106 ? 15.967 -13.602 11.532 1.00 42.62 106 SER A CA 1
ATOM 827 C C . SER A 1 106 ? 15.821 -12.332 10.683 1.00 42.62 106 SER A C 1
ATOM 829 O O . SER A 1 106 ? 15.927 -12.321 9.463 1.00 42.62 106 SER A O 1
ATOM 831 N N . TYR A 1 107 ? 15.674 -11.215 11.396 1.00 45.00 107 TYR A N 1
ATOM 832 C CA . TYR A 1 107 ? 15.913 -9.864 10.898 1.00 45.00 107 TYR A CA 1
ATOM 833 C C . TYR A 1 107 ? 17.369 -9.717 10.426 1.00 45.00 107 TYR A C 1
ATOM 835 O O . TYR A 1 107 ? 18.288 -9.720 11.247 1.00 45.00 107 TYR A O 1
ATOM 843 N N . HIS A 1 108 ? 17.599 -9.547 9.123 1.00 44.38 108 HIS A N 1
ATOM 844 C CA . HIS A 1 108 ? 18.918 -9.162 8.623 1.00 44.38 108 HIS A CA 1
ATOM 845 C C . HIS A 1 108 ? 19.194 -7.683 8.942 1.00 44.38 108 HIS A C 1
ATOM 847 O O . HIS A 1 108 ? 18.644 -6.763 8.338 1.00 44.38 108 HIS A O 1
ATOM 853 N N . SER A 1 109 ? 20.053 -7.480 9.942 1.00 41.94 109 SER A N 1
ATOM 854 C CA . SER A 1 109 ? 20.652 -6.205 10.337 1.00 41.94 109 SER A CA 1
ATOM 855 C C . SER A 1 109 ? 21.486 -5.643 9.180 1.00 41.94 109 SER A C 1
ATOM 857 O O . SER A 1 109 ? 22.567 -6.151 8.896 1.00 41.94 109 SER A O 1
ATOM 859 N N . GLY A 1 110 ? 20.977 -4.629 8.476 1.00 47.91 110 GLY A N 1
ATOM 860 C CA . GLY A 1 110 ? 21.767 -3.924 7.459 1.00 47.91 110 GLY A CA 1
ATOM 861 C C . GLY A 1 110 ? 20.981 -3.113 6.430 1.00 47.91 110 GLY A C 1
ATOM 862 O O . GLY A 1 110 ? 21.549 -2.191 5.854 1.00 47.91 110 GLY A O 1
ATOM 863 N N . THR A 1 111 ? 19.691 -3.394 6.210 1.00 52.75 111 THR A N 1
ATOM 864 C CA . THR A 1 111 ? 18.865 -2.598 5.283 1.00 52.75 111 THR A CA 1
ATOM 865 C C . THR A 1 111 ? 18.097 -1.503 6.032 1.00 52.75 111 THR A C 1
ATOM 867 O O . THR A 1 111 ? 17.545 -1.776 7.103 1.00 52.75 111 THR A O 1
ATOM 870 N N . PRO A 1 112 ? 18.061 -0.254 5.524 1.00 52.88 112 PRO A N 1
ATOM 871 C CA . PRO A 1 112 ? 17.199 0.777 6.085 1.00 52.88 112 PRO A CA 1
ATOM 872 C C . PRO A 1 112 ? 15.744 0.317 5.958 1.00 52.88 112 PRO A C 1
ATOM 874 O O . PRO A 1 112 ? 15.217 0.148 4.863 1.00 52.88 112 PRO A O 1
ATOM 877 N N . GLN A 1 113 ? 15.109 0.053 7.099 1.00 69.62 113 GLN A N 1
ATOM 878 C CA . GLN A 1 113 ? 13.737 -0.431 7.133 1.00 69.62 113 GLN A CA 1
ATOM 879 C C . GLN A 1 113 ? 12.772 0.720 6.894 1.00 69.62 113 GLN A C 1
ATOM 881 O O . GLN A 1 113 ? 12.778 1.723 7.614 1.00 69.62 113 GLN A O 1
ATOM 886 N N . LEU A 1 114 ? 11.886 0.534 5.920 1.00 80.25 114 LEU A N 1
ATOM 887 C CA . LEU A 1 114 ? 10.762 1.428 5.723 1.00 80.25 114 LEU A CA 1
ATOM 888 C C . LEU A 1 114 ? 9.878 1.394 6.974 1.00 80.25 114 LEU A C 1
ATOM 890 O O . LEU A 1 114 ? 9.357 0.344 7.372 1.00 80.25 114 LEU A O 1
ATOM 894 N N . ARG A 1 115 ? 9.739 2.550 7.629 1.00 85.69 115 ARG A N 1
ATOM 895 C CA . ARG A 1 115 ? 8.947 2.673 8.854 1.00 85.69 115 ARG A CA 1
ATOM 896 C C . ARG A 1 115 ? 7.504 2.275 8.562 1.00 85.69 115 ARG A C 1
ATOM 898 O O . ARG A 1 115 ? 6.889 2.838 7.662 1.00 85.69 115 ARG A O 1
ATOM 905 N N . HIS A 1 116 ? 6.951 1.386 9.381 1.00 90.00 116 HIS A N 1
ATOM 906 C CA . HIS A 1 116 ? 5.557 0.972 9.281 1.00 90.00 116 HIS A CA 1
ATOM 907 C C . HIS A 1 116 ? 4.900 0.814 10.658 1.00 90.00 116 HIS A C 1
ATOM 909 O O . HIS A 1 116 ? 5.584 0.623 11.665 1.00 90.00 116 HIS A O 1
ATOM 915 N N . ASN A 1 117 ? 3.567 0.891 10.712 1.00 91.31 117 ASN A N 1
ATOM 916 C CA . ASN A 1 117 ? 2.790 0.452 11.877 1.00 91.31 117 ASN A CA 1
ATOM 917 C C . ASN A 1 117 ? 2.078 -0.862 11.544 1.00 91.31 117 ASN A C 1
ATOM 919 O O . ASN A 1 117 ? 1.495 -0.984 10.473 1.00 91.31 117 ASN A O 1
ATOM 923 N N . HIS A 1 118 ? 2.097 -1.822 12.465 1.00 92.00 118 HIS A N 1
ATOM 924 C CA . HIS A 1 118 ? 1.474 -3.133 12.287 1.00 92.00 118 HIS A CA 1
ATOM 925 C C . HIS A 1 118 ? 0.162 -3.223 13.080 1.00 92.00 118 HIS A C 1
ATOM 927 O O . HIS A 1 118 ? 0.117 -2.883 14.265 1.00 92.00 118 HIS A O 1
ATOM 933 N N . TYR A 1 119 ? -0.887 -3.691 12.410 1.00 92.50 119 TYR A N 1
ATOM 934 C CA . TYR A 1 119 ? -2.212 -3.972 12.949 1.00 92.50 119 TYR A CA 1
ATOM 935 C C . TYR A 1 119 ? -2.525 -5.450 12.708 1.00 92.50 119 TYR A C 1
ATOM 937 O O . TYR A 1 119 ? -2.849 -5.869 11.595 1.00 92.50 119 TYR A O 1
ATOM 945 N N . ASN A 1 120 ? -2.375 -6.257 13.753 1.00 91.38 120 ASN A N 1
ATOM 946 C CA . ASN A 1 120 ? -2.572 -7.701 13.682 1.00 91.38 120 ASN A CA 1
ATOM 947 C C . ASN A 1 120 ? -4.059 -8.039 13.785 1.00 91.38 120 ASN A C 1
ATOM 949 O O . ASN A 1 120 ? -4.836 -7.284 14.365 1.00 91.38 120 ASN A O 1
ATOM 953 N N . ASN A 1 121 ? -4.430 -9.243 13.345 1.00 91.31 121 ASN A N 1
ATOM 954 C CA . ASN A 1 121 ? -5.760 -9.807 13.582 1.00 91.31 121 ASN A CA 1
ATOM 955 C C . ASN A 1 121 ? -6.904 -8.942 13.009 1.00 91.31 121 ASN A C 1
ATOM 957 O O . ASN A 1 121 ? -8.018 -8.932 13.545 1.00 91.31 121 ASN A O 1
ATOM 961 N N . ALA A 1 122 ? -6.620 -8.217 11.926 1.00 93.00 122 ALA A N 1
ATOM 962 C CA . ALA A 1 122 ? -7.596 -7.424 11.202 1.00 93.00 122 ALA A CA 1
ATOM 963 C C . ALA A 1 122 ? -8.573 -8.336 10.449 1.00 93.00 122 ALA A C 1
ATOM 965 O O . ALA A 1 122 ? -8.235 -9.466 10.090 1.00 93.00 122 ALA A O 1
ATOM 966 N N . ARG A 1 123 ? -9.795 -7.853 10.234 1.00 92.31 123 ARG A N 1
ATOM 967 C CA . ARG A 1 123 ? -10.850 -8.542 9.482 1.00 92.31 123 ARG A CA 1
ATOM 968 C C . ARG A 1 123 ? -11.668 -7.531 8.699 1.00 92.31 123 ARG A C 1
ATOM 970 O O . ARG A 1 123 ? -11.817 -6.391 9.140 1.00 92.31 123 ARG A O 1
ATOM 977 N N . ILE A 1 124 ? -12.255 -7.954 7.588 1.00 90.88 124 ILE A N 1
ATOM 978 C CA . ILE A 1 124 ? -13.234 -7.115 6.900 1.00 90.88 124 ILE A CA 1
ATOM 979 C C . ILE A 1 124 ? -14.547 -7.204 7.679 1.00 90.88 124 ILE A C 1
ATOM 981 O O . ILE A 1 124 ? -15.098 -8.286 7.849 1.00 90.88 124 ILE A O 1
ATOM 985 N N . ALA A 1 125 ? -15.010 -6.071 8.197 1.00 89.06 125 ALA A N 1
ATOM 986 C CA . ALA A 1 125 ? -16.269 -5.963 8.924 1.00 89.06 125 ALA A CA 1
ATOM 987 C C . ALA A 1 125 ? -17.449 -5.761 7.969 1.00 89.06 125 ALA A C 1
ATOM 989 O O . ALA A 1 125 ? -18.525 -6.318 8.180 1.00 89.06 125 ALA A O 1
ATOM 990 N N . ARG A 1 126 ? -17.253 -4.955 6.921 1.00 86.44 126 ARG A N 1
ATOM 991 C CA . ARG A 1 126 ? -18.302 -4.602 5.962 1.00 86.44 126 ARG A CA 1
ATOM 992 C C . ARG A 1 126 ? -17.696 -4.166 4.636 1.00 86.44 126 ARG A C 1
ATOM 994 O O . ARG A 1 126 ? -16.600 -3.617 4.595 1.00 86.44 126 ARG A O 1
ATOM 1001 N N . VAL A 1 127 ? -18.443 -4.361 3.559 1.00 87.56 127 VAL A N 1
ATOM 1002 C CA . VAL A 1 127 ? -18.160 -3.774 2.247 1.00 87.56 127 VAL A CA 1
ATOM 1003 C C . VAL A 1 127 ? -19.300 -2.834 1.911 1.00 87.56 127 VAL A C 1
ATOM 1005 O O . VAL A 1 127 ? -20.464 -3.173 2.124 1.00 87.56 127 VAL A O 1
ATOM 1008 N N . LYS A 1 128 ? -18.972 -1.648 1.413 1.00 85.06 128 LYS A N 1
ATOM 1009 C CA . LYS A 1 128 ? -19.944 -0.660 0.957 1.00 85.06 128 LYS A CA 1
ATOM 1010 C C . LYS A 1 128 ? -19.523 -0.119 -0.401 1.00 85.06 128 LYS A C 1
ATOM 1012 O O . LYS A 1 128 ? -18.340 -0.088 -0.734 1.00 85.06 128 LYS A O 1
ATOM 1017 N N . TRP A 1 129 ? -20.506 0.305 -1.176 1.00 83.12 129 TRP A N 1
ATOM 1018 C CA . TRP A 1 129 ? -20.278 1.008 -2.426 1.00 83.12 129 TRP A CA 1
ATOM 1019 C C . TRP A 1 129 ? -20.660 2.469 -2.229 1.00 83.12 129 TRP A C 1
ATOM 1021 O O . TRP A 1 129 ? -21.783 2.760 -1.820 1.00 83.12 129 TRP A O 1
ATOM 1031 N N . ASP A 1 130 ? -19.719 3.370 -2.480 1.00 75.62 130 ASP A N 1
ATOM 1032 C CA . ASP A 1 130 ? -19.952 4.807 -2.512 1.00 75.62 130 ASP A CA 1
ATOM 1033 C C . ASP A 1 130 ? -20.061 5.261 -3.971 1.00 75.62 130 ASP A C 1
ATOM 1035 O O . ASP A 1 130 ? -19.248 4.881 -4.814 1.00 75.62 130 ASP A O 1
ATOM 1039 N N . GLU A 1 131 ? -21.062 6.081 -4.285 1.00 71.44 131 GLU A N 1
ATOM 1040 C CA . GLU A 1 131 ? -21.325 6.538 -5.657 1.00 71.44 131 GLU A CA 1
ATOM 1041 C C . GLU A 1 131 ? -20.159 7.336 -6.264 1.00 71.44 131 GLU A C 1
ATOM 1043 O O . GLU A 1 131 ? -19.999 7.362 -7.484 1.00 71.44 131 GLU A O 1
ATOM 1048 N N . PHE A 1 132 ? -19.329 7.967 -5.430 1.00 70.31 132 PHE A N 1
ATOM 1049 C CA . PHE A 1 132 ? -18.255 8.862 -5.864 1.00 70.31 132 PHE A CA 1
ATOM 1050 C C . PHE A 1 132 ? -16.860 8.311 -5.575 1.00 70.31 132 PHE A C 1
ATOM 1052 O O . PHE A 1 132 ? -15.920 8.577 -6.324 1.00 70.31 132 PHE A O 1
ATOM 1059 N N . LEU A 1 133 ? -16.715 7.571 -4.480 1.00 69.62 133 LEU A N 1
ATOM 1060 C CA . LEU A 1 133 ? -15.457 6.996 -4.012 1.00 69.62 133 LEU A CA 1
ATOM 1061 C C . LEU A 1 133 ? -15.319 5.510 -4.380 1.00 69.62 133 LEU A C 1
ATOM 1063 O O . LEU A 1 133 ? -14.257 4.932 -4.157 1.00 69.62 133 LEU A O 1
ATOM 1067 N N . GLY A 1 134 ? -16.364 4.908 -4.957 1.00 79.19 134 GLY A N 1
ATOM 1068 C CA . GLY A 1 134 ? -16.378 3.529 -5.430 1.00 79.19 134 GLY A CA 1
ATOM 1069 C C . GLY A 1 134 ? -16.433 2.505 -4.297 1.00 79.19 134 GLY A C 1
ATOM 1070 O O . GLY A 1 134 ? -17.041 2.724 -3.247 1.00 79.19 134 GLY A O 1
ATOM 1071 N N . LEU A 1 135 ? -15.796 1.355 -4.518 1.00 85.06 135 LEU A N 1
ATOM 1072 C CA . LEU A 1 135 ? -15.745 0.268 -3.546 1.00 85.06 135 LEU A CA 1
ATOM 1073 C C . LEU A 1 135 ? -14.967 0.680 -2.290 1.00 85.06 135 LEU A C 1
ATOM 1075 O O . LEU A 1 135 ? -13.784 1.020 -2.351 1.00 85.06 135 LEU A O 1
ATOM 1079 N N . GLN A 1 136 ? -15.617 0.578 -1.135 1.00 87.44 136 GLN A N 1
ATOM 1080 C CA . GLN A 1 136 ? -15.008 0.821 0.165 1.00 87.44 136 GLN A CA 1
ATOM 1081 C C . GLN A 1 136 ? -15.158 -0.401 1.067 1.00 87.44 136 GLN A C 1
ATOM 1083 O O . GLN A 1 136 ? -16.211 -1.036 1.142 1.00 87.44 136 GLN A O 1
ATOM 1088 N N . ILE A 1 137 ? -14.098 -0.699 1.804 1.00 89.38 137 ILE A N 1
ATOM 1089 C CA . ILE A 1 137 ? -14.041 -1.814 2.742 1.00 89.38 137 ILE A CA 1
ATOM 1090 C C . ILE A 1 137 ? -13.824 -1.268 4.144 1.00 89.38 137 ILE A C 1
ATOM 1092 O O . ILE A 1 137 ? -12.926 -0.470 4.397 1.00 89.38 137 ILE A O 1
ATOM 1096 N N . GLU A 1 138 ? -14.676 -1.671 5.068 1.00 90.38 138 GLU A N 1
ATOM 1097 C CA . GLU A 1 138 ? -14.507 -1.387 6.480 1.00 90.38 138 GLU A CA 1
ATOM 1098 C C . GLU A 1 138 ? -13.721 -2.527 7.113 1.00 90.38 138 GLU A C 1
ATOM 1100 O O . GLU A 1 138 ? -14.137 -3.686 7.065 1.00 90.38 138 GLU A O 1
ATOM 1105 N N . ILE A 1 139 ? -12.578 -2.196 7.700 1.00 91.94 139 ILE A N 1
ATOM 1106 C CA . ILE A 1 139 ? -11.691 -3.145 8.358 1.00 91.94 139 ILE A CA 1
ATOM 1107 C C . ILE A 1 139 ? -11.749 -2.882 9.859 1.00 91.94 139 ILE A C 1
ATOM 1109 O O . ILE A 1 139 ? -11.519 -1.759 10.311 1.00 91.94 139 ILE A O 1
ATOM 1113 N N . ALA A 1 140 ? -12.032 -3.940 10.614 1.00 92.50 140 ALA A N 1
ATOM 1114 C CA . ALA A 1 140 ? -11.981 -3.948 12.066 1.00 92.50 140 ALA A CA 1
ATOM 1115 C C . ALA A 1 140 ? -10.704 -4.642 12.542 1.00 92.50 140 ALA A C 1
ATOM 1117 O O . ALA A 1 140 ? -10.353 -5.721 12.055 1.00 92.50 140 ALA A O 1
ATOM 1118 N N . PHE A 1 141 ? -10.023 -4.053 13.515 1.00 93.44 141 PHE A N 1
ATOM 1119 C CA . PHE A 1 141 ? -8.797 -4.594 14.097 1.00 93.44 141 PHE A CA 1
ATOM 1120 C C . PHE A 1 141 ? -8.737 -4.297 15.599 1.00 93.44 141 PHE A C 1
ATOM 1122 O O . PHE A 1 141 ? -9.293 -3.290 16.029 1.00 93.44 141 PHE A O 1
ATOM 1129 N N . PRO A 1 142 ? -8.053 -5.120 16.411 1.00 93.56 142 PRO A N 1
ATOM 1130 C CA . PRO A 1 142 ? -7.981 -4.896 17.847 1.00 93.56 142 PRO A CA 1
ATOM 1131 C C . PRO A 1 142 ? -7.374 -3.537 18.193 1.00 93.56 142 PRO A C 1
ATOM 1133 O O . PRO A 1 142 ? -6.359 -3.123 17.623 1.00 93.56 142 PRO A O 1
ATOM 1136 N N . GLN A 1 143 ? -7.959 -2.869 19.184 1.00 91.38 143 GLN A N 1
ATOM 1137 C CA . GLN A 1 143 ? -7.379 -1.666 19.767 1.00 91.38 143 GLN A CA 1
ATOM 1138 C C . GLN A 1 143 ? -5.975 -1.980 20.311 1.00 91.38 143 GLN A C 1
ATOM 1140 O O . GLN A 1 143 ? -5.773 -3.021 20.948 1.00 91.38 143 GLN A O 1
ATOM 1145 N N . PRO A 1 144 ? -4.996 -1.073 20.146 1.00 86.62 144 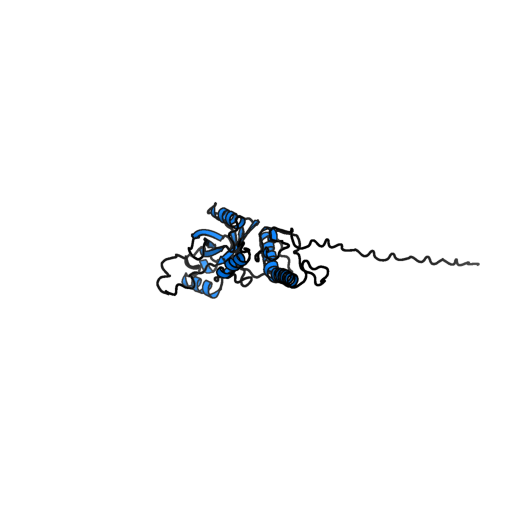PRO A N 1
ATOM 1146 C CA . PRO A 1 144 ? -3.735 -1.157 20.869 1.00 86.62 144 PRO A CA 1
ATOM 1147 C C . PRO A 1 144 ? -3.983 -1.381 22.367 1.00 86.62 144 PRO A C 1
ATOM 1149 O O . PRO A 1 144 ? -4.819 -0.703 22.958 1.00 86.62 144 PRO A O 1
ATOM 1152 N N . GLY A 1 145 ? -3.247 -2.295 23.008 1.00 83.38 145 GLY A N 1
ATOM 1153 C CA . GLY A 1 145 ? -3.577 -2.757 24.368 1.00 83.38 145 GLY A CA 1
ATOM 1154 C C . GLY A 1 145 ? -3.676 -1.655 25.434 1.00 83.38 145 GLY A C 1
ATOM 1155 O O . GLY A 1 145 ? -4.437 -1.785 26.385 1.00 83.38 145 GLY A O 1
ATOM 1156 N N . LYS A 1 146 ? -2.969 -0.530 25.260 1.00 84.44 146 LYS A N 1
ATOM 1157 C CA . LYS A 1 146 ? -3.100 0.641 26.145 1.00 84.44 146 LYS A CA 1
ATOM 1158 C C . LYS A 1 146 ? -4.457 1.342 25.999 1.00 84.44 146 LYS A C 1
ATOM 1160 O O . LYS A 1 146 ? -4.960 1.878 26.976 1.00 84.44 146 LYS A O 1
ATOM 1165 N N . LEU A 1 147 ? -5.043 1.336 24.802 1.00 86.44 147 LEU A N 1
ATOM 1166 C CA . LEU A 1 147 ? -6.287 2.033 24.469 1.00 86.44 147 LEU A CA 1
ATOM 1167 C C . LEU A 1 147 ? -7.538 1.296 24.926 1.00 86.44 147 LEU A C 1
ATOM 1169 O O . LEU A 1 147 ? -8.537 1.942 25.244 1.00 86.44 147 LEU A O 1
ATOM 1173 N N . SER A 1 148 ? -7.501 -0.036 24.972 1.00 82.44 148 SER A N 1
ATOM 1174 C CA . SER A 1 148 ? -8.649 -0.822 25.430 1.00 82.44 148 SER A CA 1
ATOM 1175 C C . SER A 1 148 ? -8.950 -0.572 26.910 1.00 82.44 148 SER A C 1
ATOM 1177 O O . SER A 1 148 ? -10.105 -0.628 27.314 1.00 82.44 148 SER A O 1
ATOM 1179 N N . ALA A 1 149 ? -7.951 -0.217 27.720 1.00 87.38 149 ALA A N 1
ATOM 1180 C CA . ALA A 1 149 ? -8.140 0.164 29.121 1.00 87.38 149 ALA A CA 1
ATOM 1181 C C . ALA A 1 149 ? -8.592 1.626 29.317 1.00 87.38 149 ALA A C 1
ATOM 1183 O O . ALA A 1 149 ? -9.076 1.971 30.392 1.00 87.38 149 ALA A O 1
ATOM 1184 N N . MET A 1 150 ? -8.438 2.481 28.302 1.00 91.00 150 MET A N 1
ATOM 1185 C CA . MET A 1 150 ? -8.746 3.911 28.385 1.00 91.00 150 MET A CA 1
ATOM 1186 C C . MET A 1 150 ? -10.238 4.210 28.228 1.00 91.00 150 MET A C 1
ATOM 1188 O O . MET A 1 150 ? -10.987 3.437 27.619 1.00 91.00 150 MET A O 1
ATOM 1192 N N . SER A 1 151 ? -10.643 5.381 28.730 1.00 91.38 151 SER A N 1
ATOM 1193 C CA . SER A 1 151 ? -11.947 5.970 28.432 1.00 91.38 151 SER A CA 1
ATOM 1194 C C . SER A 1 151 ? -12.074 6.293 26.936 1.00 91.38 151 SER A C 1
ATOM 1196 O O . SER A 1 151 ? -11.076 6.425 26.221 1.00 91.38 151 SER A O 1
ATOM 1198 N N . ILE A 1 152 ? -13.307 6.445 26.448 1.00 90.06 152 ILE A N 1
ATOM 1199 C CA . ILE A 1 152 ? -13.569 6.810 25.045 1.00 90.06 152 ILE A CA 1
ATOM 1200 C C . ILE A 1 152 ? -12.922 8.168 24.708 1.00 90.06 152 ILE A C 1
ATOM 1202 O O . ILE A 1 152 ? -12.332 8.319 23.639 1.00 90.06 152 ILE A O 1
ATOM 1206 N N . ALA A 1 153 ? -12.969 9.133 25.635 1.00 88.50 153 ALA A N 1
ATOM 1207 C CA . ALA A 1 153 ? -12.394 10.466 25.451 1.00 88.50 153 ALA A CA 1
ATOM 1208 C C . ALA A 1 153 ? -10.861 10.426 25.322 1.00 88.50 153 ALA A C 1
ATOM 1210 O O . ALA A 1 153 ? -10.307 10.979 24.372 1.00 88.50 153 ALA A O 1
ATOM 1211 N N . ASP A 1 154 ? -10.177 9.707 26.214 1.00 90.06 154 ASP A N 1
ATOM 1212 C CA . ASP A 1 154 ? -8.713 9.581 26.167 1.00 90.06 154 ASP A CA 1
ATOM 1213 C C . ASP A 1 154 ? -8.258 8.819 24.920 1.00 90.06 154 ASP A C 1
ATOM 1215 O O . ASP A 1 154 ? -7.269 9.176 24.274 1.00 90.06 154 ASP A O 1
ATOM 1219 N N . ARG A 1 155 ? -9.020 7.792 24.526 1.00 90.94 155 ARG A N 1
ATOM 1220 C CA . ARG A 1 155 ? -8.762 7.032 23.302 1.00 90.94 155 ARG A CA 1
ATOM 1221 C C . ARG A 1 155 ? -8.892 7.904 22.056 1.00 90.94 155 ARG A C 1
ATOM 1223 O O . ARG A 1 155 ? -8.053 7.807 21.160 1.00 90.94 155 ARG A O 1
ATOM 1230 N N . LYS A 1 156 ? -9.903 8.775 22.008 1.00 87.31 156 LYS A N 1
ATOM 1231 C CA . LYS A 1 156 ? -10.077 9.761 20.934 1.00 87.31 156 LYS A CA 1
ATOM 1232 C C . LYS A 1 156 ? -8.871 10.697 20.840 1.00 87.31 156 LYS A C 1
ATOM 1234 O O . LYS A 1 156 ? -8.293 10.830 19.761 1.00 87.31 156 LYS A O 1
ATOM 1239 N N . ILE A 1 157 ? -8.443 11.275 21.966 1.00 88.31 157 ILE A N 1
ATOM 1240 C CA . ILE A 1 157 ? -7.269 12.164 22.030 1.00 88.31 157 ILE A CA 1
ATOM 1241 C C . ILE A 1 157 ? -6.013 11.438 21.542 1.00 88.31 157 ILE A C 1
ATOM 1243 O O . ILE A 1 157 ? -5.220 12.003 20.784 1.00 88.31 157 ILE A O 1
ATOM 1247 N N . TRP A 1 158 ? -5.831 10.176 21.931 1.00 91.19 158 TRP A N 1
ATOM 1248 C CA . TRP A 1 158 ? -4.683 9.391 21.499 1.00 91.19 158 TRP A CA 1
ATOM 1249 C C . TRP A 1 158 ? -4.674 9.167 19.987 1.00 91.19 158 TRP A C 1
ATOM 1251 O O . TRP A 1 158 ? -3.655 9.432 19.347 1.00 91.19 158 TRP A O 1
ATOM 1261 N N . TRP A 1 159 ? -5.794 8.736 19.394 1.00 87.75 159 TRP A N 1
ATOM 1262 C CA . TRP A 1 159 ? -5.879 8.517 17.945 1.00 87.75 159 TRP A CA 1
ATOM 1263 C C . TRP A 1 159 ? -5.588 9.803 17.170 1.00 87.75 159 TRP A C 1
ATOM 1265 O O . TRP A 1 159 ? -4.763 9.783 16.254 1.00 87.75 159 TRP A O 1
ATOM 1275 N N . GLN A 1 160 ? -6.161 10.930 17.599 1.00 84.62 160 GLN A N 1
ATOM 1276 C CA . GLN A 1 160 ? -5.917 12.245 16.996 1.00 84.62 160 GLN A CA 1
ATOM 1277 C C . GLN A 1 160 ? -4.448 12.681 17.110 1.00 84.62 160 GLN A C 1
ATOM 1279 O O . GLN A 1 160 ? -3.858 13.159 16.141 1.00 84.62 160 GLN A O 1
ATOM 1284 N N . THR A 1 161 ? -3.828 12.464 18.271 1.00 86.50 161 THR A N 1
ATOM 1285 C CA . THR A 1 161 ? -2.436 12.859 18.538 1.00 86.50 161 THR A CA 1
ATOM 1286 C C . THR A 1 161 ? -1.432 11.953 17.823 1.00 86.50 161 THR A C 1
ATOM 1288 O O . THR A 1 161 ? -0.374 12.408 17.390 1.00 86.50 161 THR A O 1
ATOM 1291 N N . SER A 1 162 ? -1.763 10.669 17.660 1.00 86.31 162 SER A N 1
ATOM 1292 C CA . SER A 1 162 ? -0.894 9.669 17.030 1.00 86.31 162 SER A CA 1
ATOM 1293 C C . SER A 1 162 ? -0.643 9.926 15.542 1.00 86.31 162 SER A C 1
ATOM 1295 O O . SER A 1 162 ? 0.353 9.438 15.007 1.00 86.31 162 SER A O 1
ATOM 1297 N N . LYS A 1 163 ? -1.543 10.670 14.877 1.00 83.81 163 LYS A N 1
ATOM 1298 C CA . LYS A 1 163 ? -1.549 10.895 13.422 1.00 83.81 163 LYS A CA 1
ATOM 1299 C C . LYS A 1 163 ? -1.440 9.594 12.612 1.00 83.81 163 LYS A C 1
ATOM 1301 O O . LYS A 1 163 ? -0.822 9.573 11.550 1.00 83.81 163 LYS A O 1
ATOM 1306 N N . ARG A 1 164 ? -2.019 8.505 13.122 1.00 86.88 164 ARG A N 1
ATOM 1307 C CA . ARG A 1 164 ? -2.151 7.217 12.425 1.00 86.88 164 ARG A CA 1
ATOM 1308 C C . ARG A 1 164 ? -3.442 7.178 11.618 1.00 86.88 164 ARG A C 1
ATOM 1310 O O . ARG A 1 164 ? -4.352 7.959 11.899 1.00 86.88 164 ARG A O 1
ATOM 1317 N N . LEU A 1 165 ? -3.502 6.295 10.621 1.00 86.94 165 LEU A N 1
ATOM 1318 C CA . LEU A 1 165 ? -4.671 6.104 9.749 1.00 86.94 165 LEU A CA 1
ATOM 1319 C C . LEU A 1 165 ? -5.172 7.430 9.156 1.00 86.94 165 LEU A C 1
ATOM 1321 O O . LEU A 1 165 ? -6.367 7.710 9.101 1.00 86.94 165 LEU A O 1
ATOM 1325 N N . GLN A 1 166 ? -4.239 8.286 8.743 1.00 83.88 166 GLN A N 1
ATOM 1326 C CA . GLN A 1 166 ? -4.596 9.529 8.068 1.00 83.88 166 GLN A CA 1
ATOM 1327 C C . GLN A 1 166 ? -5.151 9.232 6.679 1.00 83.88 166 GLN A C 1
ATOM 1329 O O . GLN A 1 166 ? -4.756 8.259 6.034 1.00 83.88 166 GLN A O 1
ATOM 1334 N N . PHE A 1 167 ? -6.046 10.100 6.217 1.00 82.88 167 PHE A N 1
ATOM 1335 C CA . PHE A 1 167 ? -6.603 10.022 4.874 1.00 82.88 167 PHE A CA 1
ATOM 1336 C C . PHE A 1 167 ? -5.498 9.898 3.809 1.00 82.88 167 PHE A C 1
ATOM 1338 O O . PHE A 1 167 ? -4.510 10.635 3.841 1.00 82.88 167 PHE A O 1
ATOM 1345 N N . GLY A 1 168 ? -5.676 8.965 2.868 1.00 78.44 168 GLY A N 1
ATOM 1346 C CA . GLY A 1 168 ? -4.742 8.739 1.761 1.00 78.44 168 GLY A CA 1
ATOM 1347 C C . GLY A 1 168 ? -3.424 8.054 2.144 1.00 78.44 168 GLY A C 1
ATOM 1348 O O . GLY A 1 168 ? -2.573 7.859 1.276 1.00 78.44 168 GLY A O 1
ATOM 1349 N N . THR A 1 169 ? -3.227 7.677 3.412 1.00 86.75 169 THR A N 1
ATOM 1350 C CA . THR A 1 169 ? -2.073 6.863 3.815 1.00 86.75 169 THR A CA 1
ATOM 1351 C C . THR A 1 169 ? -2.168 5.478 3.186 1.00 86.75 169 THR A C 1
ATOM 1353 O O . THR A 1 169 ? -3.236 4.863 3.210 1.00 86.75 169 THR A O 1
ATOM 1356 N N . LEU A 1 170 ? -1.047 4.993 2.647 1.00 91.25 170 LEU A N 1
ATOM 1357 C CA . LEU A 1 170 ? -0.931 3.670 2.045 1.00 91.25 170 LEU A CA 1
ATOM 1358 C C . LEU A 1 170 ? -0.894 2.574 3.114 1.00 91.25 170 LEU A C 1
ATOM 1360 O O . LEU A 1 170 ? -0.148 2.652 4.095 1.00 91.25 170 LEU A O 1
ATOM 1364 N N . PHE A 1 171 ? -1.668 1.528 2.866 1.00 92.69 171 PHE A N 1
ATOM 1365 C CA . PHE A 1 171 ? -1.722 0.314 3.653 1.00 92.69 171 PHE A CA 1
ATOM 1366 C C . PHE A 1 171 ? -1.470 -0.908 2.778 1.00 92.69 171 PHE A C 1
ATOM 1368 O O . PHE A 1 171 ? -1.870 -0.952 1.617 1.00 92.69 171 PHE A O 1
ATOM 1375 N N . CYS A 1 172 ? -0.825 -1.904 3.373 1.00 92.88 172 CYS A N 1
ATOM 1376 C CA . CYS A 1 172 ? -0.616 -3.227 2.806 1.00 92.88 172 CYS A CA 1
ATOM 1377 C C . CYS A 1 172 ? -1.338 -4.253 3.678 1.00 92.88 172 CYS A C 1
ATOM 1379 O O . CYS A 1 172 ? -1.093 -4.326 4.886 1.00 92.88 172 CYS A O 1
ATOM 1381 N N . LEU A 1 173 ? -2.233 -5.031 3.081 1.00 93.00 173 LEU A N 1
ATOM 1382 C CA . LEU A 1 173 ? -2.898 -6.156 3.722 1.00 93.00 173 LEU A CA 1
ATOM 1383 C C . LEU A 1 173 ? -2.181 -7.430 3.291 1.00 93.00 173 LEU A C 1
ATOM 1385 O O . LEU A 1 173 ? -2.065 -7.690 2.096 1.00 93.00 173 LEU A O 1
ATOM 1389 N N . ILE A 1 174 ? -1.726 -8.222 4.258 1.00 90.25 174 ILE A N 1
ATOM 1390 C CA . ILE A 1 174 ? -1.037 -9.488 4.011 1.00 90.25 174 ILE A CA 1
ATOM 1391 C C . ILE A 1 174 ? -1.900 -10.628 4.542 1.00 90.25 174 ILE A C 1
ATOM 1393 O O . ILE A 1 174 ? -2.149 -10.728 5.748 1.00 90.25 174 ILE A O 1
ATOM 1397 N N . CYS A 1 175 ? -2.331 -11.506 3.636 1.00 83.50 175 CYS A N 1
ATOM 1398 C CA . CYS A 1 175 ? -3.108 -12.701 3.950 1.00 83.50 175 CYS A CA 1
ATOM 1399 C C . CYS A 1 175 ? -2.350 -13.969 3.545 1.00 83.50 175 CYS A C 1
ATOM 1401 O O . CYS A 1 175 ? -1.771 -14.045 2.458 1.00 83.50 175 CYS A O 1
ATOM 1403 N N . ASP A 1 176 ? -2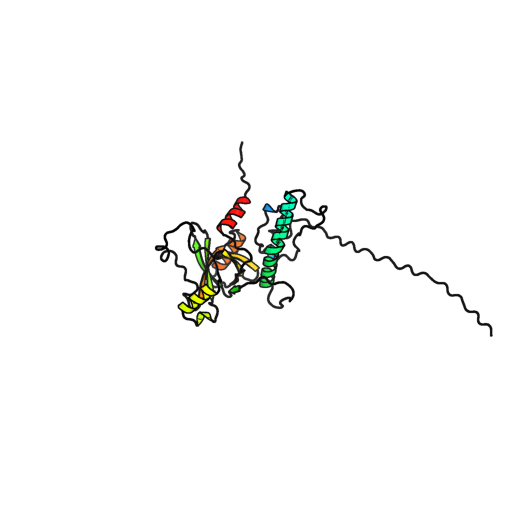.333 -14.957 4.446 1.00 77.44 176 ASP A N 1
ATOM 1404 C CA . ASP A 1 176 ? -1.726 -16.280 4.249 1.00 77.44 176 ASP A CA 1
ATOM 1405 C C . ASP A 1 176 ? -0.279 -16.252 3.716 1.00 77.44 176 ASP A C 1
ATOM 1407 O O . ASP A 1 176 ? 0.149 -17.184 3.031 1.00 77.44 176 ASP A O 1
ATOM 1411 N N . LYS A 1 177 ? 0.464 -15.169 4.009 1.00 74.56 177 LYS A N 1
ATOM 1412 C CA . LYS A 1 177 ? 1.834 -14.901 3.528 1.00 74.56 177 LYS A CA 1
ATOM 1413 C C . LYS A 1 177 ? 2.001 -14.985 2.001 1.00 74.56 177 LYS A C 1
ATOM 1415 O O . LYS A 1 177 ? 3.099 -15.207 1.512 1.00 74.56 177 LYS A O 1
ATOM 1420 N N . ARG A 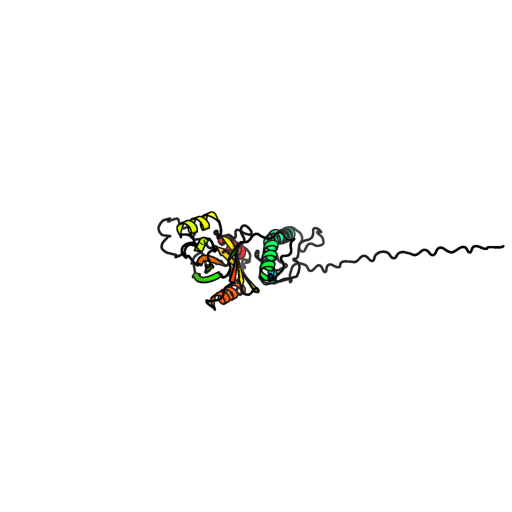1 178 ? 0.914 -14.863 1.241 1.00 72.06 178 ARG A N 1
ATOM 1421 C CA . ARG A 1 178 ? 0.926 -15.050 -0.219 1.00 72.06 178 ARG A CA 1
ATOM 1422 C C . ARG A 1 178 ? 0.209 -13.944 -0.965 1.00 72.06 178 ARG A C 1
ATOM 1424 O O . ARG A 1 178 ? 0.574 -13.643 -2.092 1.00 72.06 178 ARG A O 1
ATOM 1431 N N . PHE A 1 179 ? -0.795 -13.343 -0.337 1.00 81.00 179 PHE A N 1
ATOM 1432 C CA . PHE A 1 179 ? -1.598 -12.307 -0.962 1.00 81.00 179 PHE A CA 1
ATOM 1433 C C . PHE A 1 179 ? -1.295 -10.963 -0.330 1.00 81.00 179 PHE A C 1
ATOM 1435 O O . PHE A 1 179 ? -1.436 -10.802 0.887 1.00 81.00 179 PHE A O 1
ATOM 1442 N N . VAL A 1 180 ? -0.901 -10.020 -1.180 1.00 89.06 180 VAL A N 1
ATOM 1443 C CA . VAL A 1 180 ? -0.676 -8.625 -0.827 1.00 89.06 180 VAL A CA 1
ATOM 1444 C C . VAL A 1 180 ? -1.739 -7.778 -1.505 1.00 89.06 180 VAL A C 1
ATOM 1446 O O . VAL A 1 180 ? -1.903 -7.844 -2.719 1.00 89.06 180 VAL A O 1
ATOM 1449 N N . LEU A 1 181 ? -2.452 -6.971 -0.722 1.00 91.12 181 LEU A N 1
ATOM 1450 C CA . LEU A 1 181 ? -3.395 -5.982 -1.237 1.00 91.12 181 LEU A CA 1
ATOM 1451 C C . LEU A 1 181 ? -3.011 -4.594 -0.755 1.00 91.12 181 LEU A C 1
ATOM 1453 O O . LEU A 1 181 ? -2.833 -4.377 0.444 1.00 91.12 181 LEU A O 1
ATOM 1457 N N . PHE A 1 182 ? -2.954 -3.643 -1.680 1.00 92.06 182 PHE A N 1
ATOM 1458 C CA . PHE A 1 182 ? -2.736 -2.245 -1.344 1.00 92.06 182 PHE A CA 1
ATOM 1459 C C . PHE A 1 182 ? -4.058 -1.487 -1.264 1.00 92.06 182 PHE A C 1
ATOM 1461 O O . PHE A 1 182 ? -4.903 -1.547 -2.160 1.00 92.06 182 PHE A O 1
ATOM 1468 N N . CYS A 1 183 ? -4.232 -0.739 -0.182 1.00 91.06 183 CYS A N 1
ATOM 1469 C CA . CYS A 1 183 ? -5.390 0.115 0.031 1.00 91.06 183 CYS A CA 1
ATOM 1470 C C . CYS A 1 183 ? -4.978 1.446 0.662 1.00 91.06 183 CYS A C 1
ATOM 1472 O O . CYS A 1 183 ? -3.859 1.620 1.140 1.00 91.06 183 CYS A O 1
ATOM 1474 N N . THR A 1 184 ? -5.885 2.414 0.639 1.00 89.00 184 THR A N 1
ATOM 1475 C CA . THR A 1 184 ? -5.698 3.722 1.273 1.00 89.00 184 THR A CA 1
ATOM 1476 C C . THR A 1 184 ? -6.847 4.017 2.213 1.00 89.00 184 THR A C 1
ATOM 1478 O O . THR A 1 184 ? -7.965 3.553 1.992 1.00 89.00 184 THR A O 1
ATOM 1481 N N . VAL A 1 185 ? -6.592 4.793 3.266 1.00 87.69 185 VAL A N 1
ATOM 1482 C CA . VAL A 1 185 ? -7.665 5.257 4.156 1.00 87.69 185 VAL A CA 1
ATOM 1483 C C . VAL A 1 185 ? -8.603 6.175 3.372 1.00 87.69 185 VAL A C 1
ATOM 1485 O O . VAL A 1 185 ? -8.154 7.168 2.790 1.00 87.69 185 VAL A O 1
ATOM 1488 N N . ALA A 1 186 ? -9.895 5.848 3.365 1.00 82.50 186 ALA A N 1
ATOM 1489 C CA . ALA A 1 186 ? -10.910 6.565 2.600 1.00 82.50 186 ALA A CA 1
ATOM 1490 C C . ALA A 1 186 ? -11.215 7.957 3.188 1.00 82.50 186 ALA A C 1
ATOM 1492 O O . ALA A 1 186 ? -11.092 8.180 4.395 1.00 82.50 186 ALA A O 1
ATOM 1493 N N . SER A 1 187 ? -11.628 8.899 2.328 1.00 69.62 187 SER A N 1
ATOM 1494 C CA . SER A 1 187 ? -12.064 10.235 2.767 1.00 69.62 187 SER A CA 1
ATOM 1495 C C . SER A 1 187 ? -13.414 10.130 3.457 1.00 69.62 187 SER A C 1
ATOM 1497 O O . SER A 1 187 ? -14.282 9.377 3.020 1.00 69.62 187 SER A O 1
ATOM 1499 N N . GLN A 1 188 ? -13.600 10.931 4.501 1.00 58.50 188 GLN A N 1
ATOM 1500 C CA . GLN A 1 188 ? -14.853 11.007 5.250 1.00 58.50 188 GLN A CA 1
ATOM 1501 C C . GLN A 1 188 ? -15.882 11.945 4.590 1.00 58.50 188 GLN A C 1
ATOM 1503 O O . GLN A 1 188 ? -17.031 11.984 5.016 1.00 58.50 188 GLN A O 1
ATOM 1508 N N . SER A 1 189 ? -15.511 12.672 3.528 1.00 51.72 189 SER A N 1
ATOM 1509 C CA . SER A 1 189 ? -16.450 13.460 2.721 1.00 51.72 189 SER A CA 1
ATOM 1510 C C . SER A 1 189 ? -15.946 13.719 1.291 1.00 51.72 189 SER A C 1
ATOM 1512 O O . SER A 1 189 ? -14.729 13.776 1.058 1.00 51.72 189 SER A O 1
ATOM 1514 N N . PRO A 1 190 ? -16.853 13.902 0.310 1.00 49.22 190 PRO A N 1
ATOM 1515 C CA . PRO A 1 190 ? -16.494 14.444 -0.993 1.00 49.22 190 PRO A CA 1
ATOM 1516 C C . PRO A 1 190 ? -16.057 15.912 -0.848 1.00 49.22 190 PRO A C 1
ATOM 1518 O O . PRO A 1 190 ? -16.760 16.686 -0.191 1.00 49.22 190 PRO A O 1
ATOM 1521 N N . PRO A 1 191 ? -14.963 16.344 -1.502 1.00 48.28 191 PRO A N 1
ATOM 1522 C CA . PRO A 1 191 ? -14.393 17.684 -1.327 1.00 48.28 191 PRO A CA 1
ATOM 1523 C C . PRO A 1 191 ? -15.306 18.846 -1.765 1.00 48.28 191 PRO A C 1
ATOM 1525 O O . PRO A 1 191 ? -14.974 19.996 -1.499 1.00 48.28 191 PRO A O 1
ATOM 1528 N N . TRP A 1 192 ? -16.448 18.584 -2.418 1.00 53.44 192 TRP A N 1
ATOM 1529 C CA . TRP A 1 192 ? -17.381 19.623 -2.883 1.00 53.44 192 TRP A CA 1
ATOM 1530 C C . TRP A 1 192 ? -18.655 19.789 -2.032 1.00 53.44 192 TRP A C 1
ATOM 1532 O O . TRP A 1 192 ? -19.418 20.725 -2.272 1.00 53.44 192 TRP A O 1
ATOM 1542 N N . ARG A 1 193 ? -18.936 18.919 -1.046 1.00 47.56 193 ARG A N 1
ATOM 1543 C CA . ARG A 1 193 ? -20.123 19.074 -0.177 1.00 47.56 193 ARG A CA 1
ATOM 1544 C C . ARG A 1 193 ? -19.798 19.971 1.024 1.00 47.56 193 ARG A C 1
ATOM 1546 O O . ARG A 1 193 ? -19.552 19.495 2.125 1.00 47.56 193 ARG A O 1
ATOM 1553 N N . ASN A 1 194 ? -19.866 21.284 0.810 1.00 43.91 194 ASN A N 1
ATOM 1554 C CA . ASN A 1 194 ? -19.630 22.340 1.810 1.00 43.91 194 ASN A CA 1
ATOM 1555 C C . ASN A 1 194 ? -20.729 22.513 2.888 1.00 43.91 194 ASN A C 1
ATOM 1557 O O . ASN A 1 194 ? -20.773 23.548 3.549 1.00 43.91 194 ASN A O 1
ATOM 1561 N N . ASN A 1 195 ? -21.605 21.533 3.129 1.00 44.78 195 ASN A N 1
ATOM 1562 C CA . ASN A 1 195 ? -22.656 21.678 4.146 1.00 44.78 195 ASN A CA 1
ATOM 1563 C C . ASN A 1 195 ? -22.265 20.982 5.453 1.00 44.78 195 ASN A C 1
ATOM 1565 O O . ASN A 1 195 ? -22.636 19.843 5.734 1.00 44.78 195 ASN A O 1
ATOM 1569 N N . ALA A 1 196 ? -21.521 21.733 6.262 1.00 47.69 196 ALA A N 1
ATOM 1570 C CA . ALA A 1 196 ? -20.901 21.360 7.531 1.00 47.69 196 ALA A CA 1
ATOM 1571 C C . ALA A 1 196 ? -21.859 21.048 8.708 1.00 47.69 196 ALA A C 1
ATOM 1573 O O . ALA A 1 196 ? -21.453 21.195 9.856 1.00 47.69 196 ALA A O 1
ATOM 1574 N N . ARG A 1 197 ? -23.116 20.632 8.484 1.00 43.00 197 ARG A N 1
ATOM 1575 C CA . ARG A 1 197 ? -24.048 20.264 9.581 1.00 43.00 197 ARG A CA 1
ATOM 1576 C C . ARG A 1 197 ? -25.022 19.109 9.304 1.00 43.00 197 ARG A C 1
ATOM 1578 O O . ARG A 1 197 ? -25.770 18.754 10.199 1.00 43.00 197 ARG A O 1
ATOM 1585 N N . ALA A 1 198 ? -25.008 18.495 8.120 1.00 40.03 198 ALA A N 1
ATOM 1586 C CA . ALA A 1 198 ? -25.896 17.362 7.796 1.00 40.03 198 ALA A CA 1
ATOM 1587 C C . ALA A 1 198 ? -25.142 16.033 7.583 1.00 40.03 198 ALA A C 1
ATOM 1589 O O . ALA A 1 198 ? -25.709 15.062 7.092 1.00 40.03 198 ALA A O 1
ATOM 1590 N N . MET A 1 199 ? -23.843 16.001 7.900 1.00 38.69 199 MET A N 1
ATOM 1591 C CA . MET A 1 199 ? -22.922 14.925 7.506 1.00 38.69 199 MET A CA 1
ATOM 1592 C C . MET A 1 199 ? -22.414 14.082 8.685 1.00 38.69 199 MET A C 1
ATOM 1594 O O . MET A 1 199 ? -21.575 13.214 8.482 1.00 38.69 199 MET A O 1
ATOM 1598 N N . GLU A 1 200 ? -22.936 14.310 9.893 1.00 42.88 200 GLU A N 1
ATOM 1599 C CA . GLU A 1 200 ? -22.714 13.421 11.044 1.00 42.88 200 GLU A CA 1
ATOM 1600 C C . GLU A 1 200 ? -23.705 12.237 11.070 1.00 42.88 200 GLU A C 1
ATOM 1602 O O . GLU A 1 200 ? -23.406 11.219 11.684 1.00 42.88 200 GLU A O 1
ATOM 1607 N N . GLU A 1 201 ? -24.841 12.301 10.356 1.00 38.50 201 GLU A N 1
ATOM 1608 C CA . GLU A 1 201 ? -25.938 11.328 10.534 1.00 38.50 201 GLU A CA 1
ATOM 1609 C C . GLU A 1 201 ? -26.131 10.281 9.416 1.00 38.50 201 GLU A C 1
ATOM 1611 O O . GLU A 1 201 ? -26.877 9.329 9.626 1.00 38.50 201 GLU A O 1
ATOM 1616 N N . ILE A 1 202 ? -25.480 10.372 8.245 1.00 35.44 202 ILE A N 1
ATOM 1617 C CA . ILE A 1 202 ? -25.865 9.514 7.091 1.00 35.44 202 ILE A CA 1
ATOM 1618 C C . ILE A 1 202 ? -24.875 8.378 6.765 1.00 35.44 202 ILE A C 1
ATOM 1620 O O . ILE A 1 202 ? -25.283 7.366 6.199 1.00 35.44 202 ILE A O 1
ATOM 1624 N N . PHE A 1 203 ? -23.608 8.439 7.183 1.00 39.53 203 PHE A N 1
ATOM 1625 C CA . PHE A 1 203 ? -22.666 7.332 6.957 1.00 39.53 203 PHE A CA 1
ATOM 1626 C C . PHE A 1 203 ? -21.933 6.959 8.241 1.00 39.53 203 PHE A C 1
ATOM 1628 O O . PHE A 1 203 ? -20.888 7.514 8.563 1.00 39.53 203 PHE A O 1
ATOM 1635 N N . GLY A 1 204 ? -22.499 5.984 8.957 1.00 38.62 204 GLY A N 1
ATOM 1636 C CA . GLY A 1 204 ? -21.948 5.395 10.175 1.00 38.62 204 GLY A CA 1
ATOM 1637 C C . GLY A 1 204 ? -20.536 4.840 9.993 1.00 38.62 204 GLY A C 1
ATOM 1638 O O . GLY A 1 204 ? -20.349 3.655 9.700 1.00 38.62 204 GLY A O 1
ATOM 1639 N N . LEU A 1 205 ? -19.550 5.707 10.208 1.00 47.59 205 LEU A N 1
ATOM 1640 C CA . LEU A 1 205 ? -18.222 5.336 10.657 1.00 47.59 205 LEU A CA 1
ATOM 1641 C C . LEU A 1 205 ? -18.350 5.070 12.155 1.00 47.59 205 LEU A C 1
ATOM 1643 O O . LEU A 1 205 ? -18.571 5.991 12.938 1.00 47.59 205 LEU A O 1
ATOM 1647 N N . GLN A 1 206 ? -18.212 3.817 12.579 1.00 53.69 206 GLN A N 1
ATOM 1648 C CA . GLN A 1 206 ? -17.745 3.601 13.941 1.00 53.69 206 GLN A CA 1
ATOM 1649 C C . GLN A 1 206 ? -16.373 4.278 14.025 1.00 53.69 206 GLN A C 1
ATOM 1651 O O . GLN A 1 206 ? -15.429 3.862 13.358 1.00 53.69 206 GLN A O 1
ATOM 1656 N N . GLU A 1 207 ? -16.294 5.390 14.757 1.00 68.75 207 GLU A N 1
ATOM 1657 C CA . GLU A 1 207 ? -15.048 6.121 14.944 1.00 68.75 207 GLU A CA 1
ATOM 1658 C C . GLU A 1 207 ? -14.014 5.179 15.581 1.00 68.75 207 GLU A C 1
ATOM 1660 O O . GLU A 1 207 ? -14.373 4.320 16.393 1.00 68.75 207 GLU A O 1
ATOM 1665 N N . LEU A 1 208 ? -12.728 5.348 15.248 1.00 81.94 208 LEU A N 1
ATOM 1666 C CA . LEU A 1 208 ? -11.617 4.494 15.706 1.00 81.94 208 LEU A CA 1
ATOM 1667 C C . LEU A 1 208 ? -11.575 4.266 17.223 1.00 81.94 208 LEU A C 1
ATOM 1669 O O . LEU A 1 208 ? -10.869 3.377 17.684 1.00 81.94 208 LEU A O 1
ATOM 1673 N N . TRP A 1 209 ? -12.273 5.085 18.006 1.00 82.62 209 TRP A N 1
ATOM 1674 C CA . TRP A 1 209 ? -12.297 5.050 19.460 1.00 82.62 209 TRP A CA 1
ATOM 1675 C C . TRP A 1 209 ? -13.606 4.544 20.080 1.00 82.62 209 TRP A C 1
ATOM 1677 O O . TRP A 1 209 ? -13.634 4.367 21.297 1.00 82.62 209 TRP A O 1
ATOM 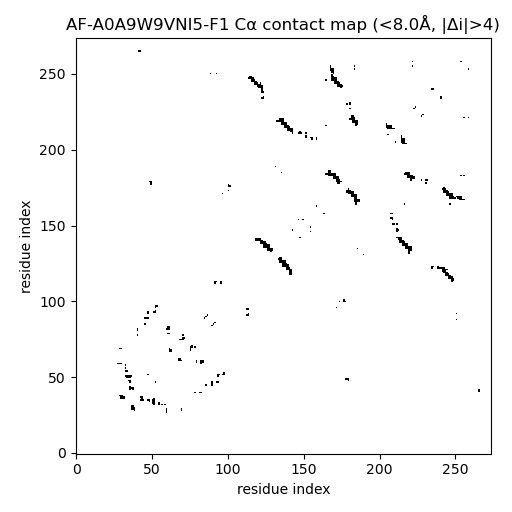1687 N N . ASN A 1 210 ? -14.665 4.301 19.305 1.00 85.94 210 ASN A N 1
ATOM 1688 C CA . ASN A 1 210 ? -15.991 4.011 19.863 1.00 85.94 210 ASN A CA 1
ATOM 1689 C C . ASN A 1 210 ? -16.053 2.658 20.582 1.00 85.94 210 ASN A C 1
ATOM 1691 O O . ASN A 1 210 ? -16.584 2.571 21.688 1.00 85.94 210 ASN A O 1
ATOM 1695 N N . ASP A 1 211 ? -15.467 1.615 19.995 1.00 86.81 211 ASP A N 1
ATOM 1696 C CA . ASP A 1 211 ? -15.437 0.277 20.585 1.00 86.81 211 ASP A CA 1
ATOM 1697 C C . ASP A 1 211 ? -14.143 0.048 21.393 1.00 86.81 211 ASP A C 1
ATOM 1699 O O . ASP A 1 211 ? -13.051 0.482 21.018 1.00 86.81 211 ASP A O 1
ATOM 1703 N N . LYS A 1 212 ? -14.290 -0.575 22.574 1.00 87.19 212 LYS A N 1
ATOM 1704 C CA . LYS A 1 212 ? -13.210 -0.865 23.535 1.00 87.19 212 LYS A CA 1
ATOM 1705 C C . LYS A 1 212 ? -12.250 -1.951 23.057 1.00 87.19 212 LYS A C 1
ATOM 1707 O O . LYS A 1 212 ? -11.062 -1.882 23.372 1.00 87.19 212 LYS A O 1
ATOM 1712 N N . ALA A 1 213 ? -12.768 -2.956 22.371 1.00 89.56 213 ALA A N 1
ATOM 1713 C CA . ALA A 1 213 ? -12.022 -4.101 21.889 1.00 89.56 213 ALA A CA 1
ATOM 1714 C C . ALA A 1 213 ? -11.461 -3.848 20.489 1.00 89.56 213 ALA A C 1
ATOM 1716 O O . ALA A 1 213 ? -10.278 -4.103 20.271 1.00 89.56 213 ALA A O 1
ATOM 1717 N N . ASP A 1 214 ? -12.270 -3.302 19.581 1.00 90.94 214 ASP A N 1
ATOM 1718 C CA . ASP A 1 214 ? -11.905 -3.131 18.175 1.00 90.94 214 ASP A CA 1
ATOM 1719 C C . ASP A 1 214 ? -11.935 -1.660 17.727 1.00 90.94 214 ASP A C 1
ATOM 1721 O O . ASP A 1 214 ? -12.720 -0.840 18.188 1.00 90.94 214 ASP A O 1
ATOM 1725 N N . ALA A 1 215 ? -11.038 -1.311 16.814 1.00 91.62 215 ALA A N 1
ATOM 1726 C CA . ALA A 1 215 ? -11.051 -0.075 16.051 1.00 91.62 215 ALA A CA 1
ATOM 1727 C C . ALA A 1 215 ? -11.524 -0.379 14.627 1.00 91.62 215 ALA A C 1
ATOM 1729 O O . ALA A 1 215 ? -11.156 -1.401 14.046 1.00 91.62 215 ALA A O 1
ATOM 1730 N N . HIS A 1 216 ? -12.322 0.526 14.068 1.00 91.38 216 HIS A N 1
ATOM 1731 C CA . HIS A 1 216 ? -12.898 0.402 12.735 1.00 91.38 216 HIS A CA 1
ATOM 1732 C C . HIS A 1 216 ? -12.402 1.542 11.845 1.00 91.38 216 HIS A C 1
ATOM 1734 O O . HIS A 1 216 ? -12.417 2.707 12.242 1.00 91.38 216 HIS A O 1
ATOM 1740 N N . ALA A 1 217 ? -11.961 1.213 10.633 1.00 90.00 217 ALA A N 1
ATOM 1741 C CA . ALA A 1 217 ? -11.608 2.201 9.619 1.00 90.00 217 ALA A CA 1
ATOM 1742 C C . ALA A 1 217 ? -12.068 1.771 8.230 1.00 90.00 217 ALA A C 1
ATOM 1744 O O . ALA A 1 217 ? -12.132 0.587 7.911 1.00 90.00 217 ALA A O 1
ATOM 1745 N N . THR A 1 218 ? -12.381 2.762 7.396 1.00 89.25 218 THR A N 1
ATOM 1746 C CA . THR A 1 218 ? -12.765 2.545 6.000 1.00 89.25 218 THR A CA 1
ATOM 1747 C C . THR A 1 218 ? -11.567 2.752 5.084 1.00 89.25 218 THR A C 1
ATOM 1749 O O . THR A 1 218 ? -10.851 3.748 5.196 1.00 89.25 218 THR A O 1
ATOM 1752 N N . PHE A 1 219 ? -11.404 1.839 4.137 1.00 89.75 219 PHE A N 1
ATOM 1753 C CA . PHE A 1 219 ? -10.345 1.836 3.146 1.00 89.75 219 PHE A CA 1
ATOM 1754 C C . PHE A 1 219 ? -10.923 1.734 1.735 1.00 89.75 219 PHE A C 1
ATOM 1756 O O . PHE A 1 219 ? -12.003 1.180 1.532 1.00 89.75 219 PHE A O 1
ATOM 1763 N N . THR A 1 220 ? -10.174 2.231 0.761 1.00 88.44 220 THR A N 1
ATOM 1764 C CA . THR A 1 220 ? -10.423 2.053 -0.672 1.00 88.44 220 THR A CA 1
ATOM 1765 C C . THR A 1 220 ? -9.238 1.299 -1.262 1.00 88.44 220 THR A C 1
ATOM 1767 O O . THR A 1 220 ? -8.089 1.635 -0.962 1.00 88.44 220 THR A O 1
ATOM 1770 N N . LEU A 1 221 ? -9.500 0.264 -2.064 1.00 87.00 221 LEU A N 1
ATOM 1771 C CA . LEU A 1 221 ? -8.440 -0.446 -2.785 1.00 87.00 221 LEU A CA 1
ATOM 1772 C C . LEU A 1 221 ? -7.731 0.513 -3.744 1.00 87.00 221 LEU A C 1
ATOM 1774 O O . LEU A 1 221 ? -8.370 1.378 -4.340 1.00 87.00 221 LEU A O 1
ATOM 1778 N N . VAL A 1 222 ? -6.410 0.382 -3.864 1.00 85.31 222 VAL A N 1
ATOM 1779 C CA . VAL A 1 222 ? -5.643 1.225 -4.792 1.00 85.31 222 VAL A CA 1
ATOM 1780 C C . VAL A 1 222 ? -5.970 0.866 -6.240 1.00 85.31 222 VAL A C 1
ATOM 1782 O O . VAL A 1 222 ? -6.119 1.755 -7.073 1.00 85.31 222 VAL A O 1
ATOM 1785 N N . ASP A 1 223 ? -6.146 -0.423 -6.506 1.00 80.12 223 ASP A N 1
ATOM 1786 C CA . ASP A 1 223 ? -6.520 -0.946 -7.807 1.00 80.12 223 ASP A CA 1
ATOM 1787 C C . ASP A 1 223 ? -7.559 -2.079 -7.665 1.00 80.12 223 ASP A C 1
ATOM 1789 O O . ASP A 1 223 ? -7.637 -2.756 -6.636 1.00 80.12 223 ASP A O 1
ATOM 1793 N N . LEU A 1 224 ? -8.397 -2.227 -8.692 1.00 78.75 224 LEU A N 1
ATOM 1794 C CA . LEU A 1 224 ? -9.513 -3.168 -8.770 1.00 78.75 224 LEU A CA 1
ATOM 1795 C C . LEU A 1 224 ? -9.272 -4.265 -9.819 1.00 78.75 224 LEU A C 1
ATOM 1797 O O . LEU A 1 224 ? -10.239 -4.836 -10.329 1.00 78.75 224 LEU A O 1
ATOM 1801 N N . GLU A 1 225 ? -8.015 -4.578 -10.149 1.00 81.50 225 GLU A N 1
ATOM 1802 C CA . GLU A 1 225 ? -7.696 -5.730 -10.990 1.00 81.50 225 GLU A CA 1
ATOM 1803 C C . GLU A 1 225 ? -8.323 -7.024 -10.466 1.00 81.50 225 GLU A C 1
ATOM 1805 O O . GLU A 1 225 ? -8.576 -7.217 -9.272 1.00 81.50 225 GLU A O 1
ATOM 1810 N N . GLU A 1 226 ? -8.577 -7.950 -11.387 1.00 82.75 226 GLU A N 1
ATOM 1811 C CA . GLU A 1 226 ? -9.311 -9.177 -11.097 1.00 82.75 226 GLU A CA 1
ATOM 1812 C C . GLU A 1 226 ? -8.623 -10.032 -10.016 1.00 82.75 226 GLU A C 1
ATOM 1814 O O . GLU A 1 226 ? -9.291 -10.638 -9.177 1.00 82.75 226 GLU A O 1
ATOM 1819 N N . SER A 1 227 ? -7.289 -10.057 -9.997 1.00 81.50 227 SER A N 1
ATOM 1820 C CA . SER A 1 227 ? -6.475 -10.709 -8.963 1.00 81.50 227 SER A CA 1
ATOM 1821 C C . SER A 1 227 ? -6.728 -10.101 -7.577 1.00 81.50 227 SER A C 1
ATOM 1823 O O . SER A 1 227 ? -7.025 -10.832 -6.626 1.00 81.50 227 SER A O 1
ATOM 1825 N N . ASN A 1 228 ? -6.702 -8.769 -7.481 1.00 83.88 228 ASN A N 1
ATOM 1826 C CA . ASN A 1 228 ? -6.950 -8.011 -6.256 1.00 83.88 228 ASN A CA 1
ATOM 1827 C C . ASN A 1 228 ? -8.390 -8.206 -5.759 1.00 83.88 228 ASN A C 1
ATOM 1829 O O . ASN A 1 228 ? -8.626 -8.450 -4.573 1.00 83.88 228 ASN A O 1
ATOM 1833 N N . MET A 1 229 ? -9.356 -8.192 -6.678 1.00 84.50 229 MET A N 1
ATOM 1834 C CA . MET A 1 229 ? -10.765 -8.452 -6.383 1.00 84.50 229 MET A CA 1
ATOM 1835 C C . MET A 1 229 ? -11.001 -9.884 -5.901 1.00 84.50 229 MET A C 1
ATOM 1837 O O . MET A 1 229 ? -11.707 -10.085 -4.914 1.00 84.50 229 MET A O 1
ATOM 1841 N N . ARG A 1 230 ? -10.387 -10.892 -6.532 1.00 85.19 230 ARG A N 1
ATOM 1842 C CA . ARG A 1 230 ? -10.468 -12.287 -6.067 1.00 85.19 230 ARG A CA 1
ATOM 1843 C C . ARG A 1 230 ? -9.869 -12.455 -4.676 1.00 85.19 230 ARG A C 1
ATOM 1845 O O . ARG A 1 230 ? -10.463 -13.142 -3.847 1.00 85.19 230 ARG A O 1
ATOM 1852 N N . ALA A 1 231 ? -8.736 -11.815 -4.396 1.00 84.19 231 ALA A N 1
ATOM 1853 C CA . ALA A 1 231 ? -8.133 -11.837 -3.068 1.00 84.19 231 ALA A CA 1
ATOM 1854 C C . ALA A 1 231 ? -9.040 -11.160 -2.026 1.00 84.19 231 ALA A C 1
ATOM 1856 O O . ALA A 1 231 ? -9.268 -11.731 -0.958 1.00 84.19 231 ALA A O 1
ATOM 1857 N N . LEU A 1 232 ? -9.644 -10.010 -2.354 1.00 87.06 232 LEU A N 1
ATOM 1858 C CA . LEU A 1 232 ? -10.636 -9.357 -1.497 1.00 87.06 232 LEU A CA 1
ATOM 1859 C C . LEU A 1 232 ? -11.845 -10.269 -1.231 1.00 87.06 232 LEU A C 1
ATOM 1861 O O . LEU A 1 232 ? -12.253 -10.436 -0.083 1.00 87.06 232 LEU A O 1
ATOM 1865 N N . LEU A 1 233 ? -12.406 -10.894 -2.268 1.00 85.44 233 LEU A N 1
ATOM 1866 C CA . LEU A 1 233 ? -13.512 -11.846 -2.129 1.00 85.44 233 LEU A CA 1
ATOM 1867 C C . LEU A 1 233 ? -13.113 -13.059 -1.280 1.00 85.44 233 LEU A C 1
ATOM 1869 O O . LEU A 1 233 ? -13.912 -13.534 -0.477 1.00 85.44 233 LEU A O 1
ATOM 1873 N N . GLY A 1 234 ? -11.867 -13.523 -1.388 1.00 83.00 234 GLY A N 1
ATOM 1874 C CA . GLY A 1 234 ? -11.314 -14.568 -0.528 1.00 83.00 234 GLY A CA 1
ATOM 1875 C C . GLY A 1 234 ? -11.236 -14.162 0.947 1.00 83.00 234 GLY A C 1
ATOM 1876 O O . GLY A 1 234 ? -11.473 -14.997 1.821 1.00 83.00 234 GLY A O 1
ATOM 1877 N N . LEU A 1 235 ? -10.956 -12.886 1.238 1.00 82.69 235 LEU A N 1
ATOM 1878 C CA . LEU A 1 235 ? -11.003 -12.334 2.597 1.00 82.69 235 LEU A CA 1
ATOM 1879 C C . LEU A 1 235 ? -12.436 -12.226 3.139 1.00 82.69 235 LEU A C 1
ATOM 1881 O O . LEU A 1 235 ? -12.639 -12.371 4.341 1.00 82.69 235 LEU A O 1
ATOM 1885 N N . LEU A 1 236 ? -13.421 -11.999 2.264 1.00 82.19 236 LEU A N 1
ATOM 1886 C CA . LEU A 1 236 ? -14.843 -11.905 2.617 1.00 82.19 236 LEU A CA 1
ATOM 1887 C C . LEU A 1 236 ? -15.517 -13.268 2.789 1.00 82.19 236 LEU A C 1
ATOM 1889 O O . LEU A 1 236 ? -16.387 -13.423 3.642 1.00 82.19 236 LEU A O 1
ATOM 1893 N N . GLY A 1 237 ? -15.126 -14.256 1.980 1.00 68.25 237 GLY A N 1
ATOM 1894 C CA . GLY A 1 237 ? -15.795 -15.557 1.871 1.00 68.25 237 GLY A CA 1
ATOM 1895 C C . GLY A 1 237 ? -15.774 -16.406 3.145 1.00 68.25 237 GLY A C 1
ATOM 1896 O O . GLY A 1 237 ? -16.479 -17.409 3.222 1.00 68.25 237 GLY A O 1
ATOM 1897 N N . VAL A 1 238 ? -15.004 -16.008 4.162 1.00 62.28 238 VAL A N 1
ATOM 1898 C CA . VAL A 1 238 ? -15.030 -16.617 5.492 1.00 62.28 238 VAL A CA 1
ATOM 1899 C C . VAL A 1 238 ? -14.966 -15.494 6.528 1.00 62.28 238 VAL A C 1
ATOM 1901 O O . VAL A 1 238 ? -13.901 -14.922 6.742 1.00 62.28 238 VAL A O 1
ATOM 1904 N N . ASN A 1 239 ? -16.073 -15.215 7.226 1.00 56.97 239 ASN A N 1
ATOM 1905 C CA . ASN A 1 239 ? -16.194 -14.183 8.281 1.00 56.97 239 ASN A CA 1
ATOM 1906 C C . ASN A 1 239 ? -15.182 -14.307 9.451 1.00 56.97 239 ASN A C 1
ATOM 1908 O O . ASN A 1 239 ? -15.212 -13.522 10.398 1.00 56.97 239 ASN A O 1
ATOM 1912 N N . THR A 1 240 ? -14.286 -15.295 9.419 1.00 62.69 240 THR A N 1
ATOM 1913 C CA . THR A 1 240 ? -13.243 -15.539 10.417 1.00 62.69 240 THR A CA 1
ATOM 1914 C C . THR A 1 240 ? -11.826 -15.297 9.904 1.00 62.69 240 THR A C 1
ATOM 1916 O O . THR A 1 240 ? -10.901 -15.378 10.712 1.00 62.69 240 THR A O 1
ATOM 1919 N N . ARG A 1 241 ? -11.609 -15.004 8.611 1.00 81.00 241 ARG A N 1
ATOM 1920 C CA . ARG A 1 241 ? -10.248 -14.811 8.090 1.00 81.00 241 ARG A CA 1
ATOM 1921 C C . ARG A 1 241 ? -9.632 -13.546 8.667 1.00 81.00 241 ARG A C 1
ATOM 1923 O O . ARG A 1 241 ? -10.147 -12.439 8.523 1.00 81.00 241 ARG A O 1
ATOM 1930 N N . ARG A 1 242 ? -8.509 -13.752 9.348 1.00 88.62 242 ARG A N 1
ATOM 1931 C CA . ARG A 1 242 ? -7.710 -12.705 9.966 1.00 88.62 242 ARG A CA 1
ATOM 1932 C C . ARG A 1 242 ? -6.490 -12.451 9.103 1.00 88.62 242 ARG A C 1
ATOM 1934 O O . ARG A 1 242 ? -5.887 -13.390 8.592 1.00 88.62 242 ARG A O 1
ATOM 1941 N N . PHE A 1 243 ? -6.129 -11.189 8.958 1.00 91.19 243 PHE A N 1
ATOM 1942 C CA . PHE A 1 243 ? -4.942 -10.778 8.220 1.00 91.19 243 PHE A CA 1
ATOM 1943 C C . PHE A 1 243 ? -4.151 -9.740 9.011 1.00 91.19 243 PHE A C 1
ATOM 1945 O O . PHE A 1 243 ? -4.641 -9.153 9.984 1.00 91.19 243 PHE A O 1
ATOM 1952 N N . SER A 1 244 ? -2.903 -9.546 8.601 1.00 92.25 244 SER A N 1
ATOM 1953 C CA . SER A 1 244 ? -2.059 -8.472 9.111 1.00 92.25 244 SER A CA 1
ATOM 1954 C C . SER A 1 244 ? -2.149 -7.277 8.180 1.00 92.25 244 SER A C 1
ATOM 1956 O O . SER A 1 244 ? -2.136 -7.423 6.960 1.00 92.25 244 SER A O 1
ATOM 1958 N N . MET A 1 245 ? -2.239 -6.092 8.765 1.00 92.94 245 MET A N 1
ATOM 1959 C CA . MET A 1 245 ? -2.306 -4.836 8.039 1.00 92.94 245 MET A CA 1
ATOM 1960 C C . MET A 1 245 ? -1.129 -3.948 8.443 1.00 92.94 245 MET A C 1
ATOM 1962 O O . MET A 1 245 ? -0.839 -3.789 9.629 1.00 92.94 245 MET A O 1
ATOM 1966 N N . PHE A 1 246 ? -0.457 -3.362 7.459 1.00 93.12 246 PHE A N 1
ATOM 1967 C CA . PHE A 1 246 ? 0.736 -2.546 7.648 1.00 93.12 246 PHE A CA 1
ATOM 1968 C C . PHE A 1 246 ? 0.514 -1.151 7.075 1.00 93.12 246 PHE A C 1
ATOM 1970 O O . PHE A 1 246 ? 0.236 -1.001 5.890 1.00 93.12 246 PHE A O 1
ATOM 1977 N N . GLU A 1 247 ? 0.630 -0.134 7.921 1.00 92.62 247 GLU A N 1
ATOM 1978 C CA . GLU A 1 247 ? 0.583 1.276 7.535 1.00 92.62 247 GLU A CA 1
ATOM 1979 C C . GLU A 1 247 ? 1.972 1.750 7.152 1.00 92.62 247 GLU A C 1
ATOM 1981 O O . GLU A 1 247 ? 2.894 1.631 7.958 1.00 92.62 247 GLU A O 1
ATOM 1986 N N . PHE A 1 248 ? 2.095 2.367 5.986 1.00 90.31 248 PHE A N 1
ATOM 1987 C CA . PHE A 1 248 ? 3.346 2.911 5.480 1.00 90.31 248 PHE A CA 1
ATOM 1988 C C . PHE A 1 248 ? 3.287 4.445 5.453 1.00 90.31 248 PHE A C 1
ATOM 1990 O O . PHE A 1 248 ? 2.951 5.046 4.426 1.00 90.31 248 PHE A O 1
ATOM 1997 N N . PRO A 1 249 ? 3.580 5.120 6.582 1.00 82.81 249 PRO A N 1
ATOM 1998 C CA . PRO A 1 249 ? 3.559 6.572 6.635 1.00 82.81 249 PRO A CA 1
ATOM 1999 C C . PRO A 1 249 ? 4.624 7.164 5.705 1.00 82.81 249 PRO A C 1
ATOM 2001 O O . PRO A 1 249 ? 5.795 6.805 5.778 1.00 82.81 249 PRO A O 1
ATOM 2004 N N . ASN A 1 250 ? 4.222 8.144 4.894 1.00 75.19 250 ASN A N 1
ATOM 2005 C CA . ASN A 1 250 ? 5.093 8.948 4.023 1.00 75.19 250 ASN A CA 1
ATOM 2006 C C . ASN A 1 250 ? 5.760 8.218 2.843 1.00 75.19 250 ASN A C 1
ATOM 2008 O O . ASN A 1 250 ? 6.627 8.809 2.212 1.00 75.19 250 ASN A O 1
ATOM 2012 N N . VAL A 1 251 ? 5.354 6.990 2.514 1.00 70.31 251 VAL A N 1
ATOM 2013 C CA . VAL A 1 251 ? 5.884 6.277 1.335 1.00 70.31 251 VAL A CA 1
ATOM 2014 C C . VAL A 1 251 ? 5.284 6.847 0.057 1.00 70.31 251 VAL A C 1
ATOM 2016 O O . VAL A 1 251 ? 5.995 7.289 -0.835 1.00 70.31 251 VAL A O 1
ATOM 2019 N N . LEU A 1 252 ? 3.954 6.917 0.007 1.00 64.94 252 LEU A N 1
ATOM 2020 C CA . LEU A 1 252 ? 3.199 7.561 -1.059 1.00 64.94 252 LEU A CA 1
ATOM 2021 C C . LEU A 1 252 ? 1.945 8.172 -0.434 1.00 64.94 252 LEU A C 1
ATOM 2023 O O . LEU A 1 252 ? 1.149 7.467 0.187 1.00 64.94 252 LEU A O 1
ATOM 2027 N N . ARG A 1 253 ? 1.741 9.483 -0.596 1.00 53.59 253 ARG A N 1
ATOM 2028 C CA . ARG A 1 253 ? 0.409 10.073 -0.398 1.00 53.59 253 ARG A CA 1
ATOM 2029 C C . ARG A 1 253 ? -0.367 9.849 -1.680 1.00 53.59 253 ARG A C 1
ATOM 2031 O O . ARG A 1 253 ? -0.395 10.705 -2.562 1.00 53.59 253 ARG A O 1
ATOM 2038 N N . VAL A 1 254 ? -0.934 8.656 -1.805 1.00 48.09 254 VAL A N 1
ATOM 2039 C CA . VAL A 1 254 ? -1.765 8.320 -2.952 1.00 48.09 254 VAL A CA 1
ATOM 2040 C C . VAL A 1 254 ? -3.064 9.102 -2.797 1.00 48.09 254 VAL A C 1
ATOM 2042 O O . VAL A 1 254 ? -3.943 8.753 -2.014 1.00 48.09 254 VAL A O 1
ATOM 2045 N N . CYS A 1 255 ? -3.183 10.209 -3.525 1.00 41.19 255 CYS A N 1
ATOM 2046 C CA . CYS A 1 255 ? -4.484 10.822 -3.728 1.00 41.19 255 CYS A CA 1
ATOM 2047 C C . CYS A 1 255 ? -5.295 9.846 -4.591 1.00 41.19 255 CYS A C 1
ATOM 2049 O O . CYS A 1 255 ? -4.949 9.631 -5.754 1.00 41.19 255 CYS A O 1
ATOM 2051 N N . SER A 1 256 ? -6.350 9.238 -4.042 1.00 42.28 256 SER A N 1
ATOM 2052 C CA . SER A 1 256 ? -7.216 8.294 -4.773 1.00 42.28 256 SER A CA 1
ATOM 2053 C C . SER A 1 256 ? -7.801 8.911 -6.056 1.00 42.28 256 SER A C 1
ATOM 2055 O O . SER A 1 256 ? -7.946 8.235 -7.076 1.00 42.28 256 SER A O 1
ATOM 2057 N N . ALA A 1 257 ? -8.023 10.232 -6.056 1.00 39.88 257 ALA A N 1
ATOM 2058 C CA . ALA A 1 257 ? -8.425 10.989 -7.240 1.00 39.88 257 ALA A CA 1
ATOM 2059 C C . ALA A 1 257 ? -7.305 11.142 -8.293 1.00 39.88 257 ALA A C 1
ATOM 2061 O O . ALA A 1 257 ? -7.604 11.295 -9.477 1.00 39.88 257 ALA A O 1
ATOM 2062 N N . CYS A 1 258 ? -6.029 11.096 -7.893 1.00 35.62 258 CYS A N 1
ATOM 2063 C CA . CYS A 1 258 ? -4.895 11.117 -8.820 1.00 35.62 258 CYS A CA 1
ATOM 2064 C C . CYS A 1 258 ? -4.564 9.718 -9.348 1.00 35.62 258 CYS A C 1
ATOM 2066 O O . CYS A 1 258 ? -4.252 9.600 -10.525 1.00 35.62 258 CYS A O 1
ATOM 2068 N N . TYR A 1 259 ? -4.679 8.662 -8.536 1.00 43.22 259 TYR A N 1
ATOM 2069 C CA . TYR A 1 259 ? -4.342 7.298 -8.969 1.00 43.22 259 TYR A CA 1
ATOM 2070 C C . TYR A 1 259 ? -5.262 6.807 -10.097 1.00 43.22 259 TYR A C 1
ATOM 2072 O O . TYR A 1 259 ? -4.787 6.384 -11.146 1.00 43.22 259 TYR A O 1
ATOM 2080 N N . THR A 1 260 ? -6.574 7.029 -9.957 1.00 38.91 260 THR A N 1
ATOM 2081 C CA . THR A 1 260 ? -7.560 6.729 -11.016 1.00 38.91 260 THR A CA 1
ATOM 2082 C C . THR A 1 260 ? -7.367 7.594 -12.274 1.00 38.91 260 THR A C 1
ATOM 2084 O O . THR A 1 260 ? -7.810 7.240 -13.365 1.00 38.91 260 THR A O 1
ATOM 2087 N N . LYS A 1 261 ? -6.728 8.767 -12.144 1.00 35.03 261 LYS A N 1
ATOM 2088 C CA . LYS A 1 261 ? -6.378 9.615 -13.293 1.00 35.03 261 LYS A CA 1
ATOM 2089 C C . LYS A 1 261 ? -5.088 9.162 -13.970 1.00 35.03 261 LYS A C 1
ATOM 2091 O O . LYS A 1 261 ? -5.028 9.241 -15.189 1.00 35.03 261 LYS A O 1
ATOM 2096 N N . PHE A 1 262 ? -4.104 8.654 -13.229 1.00 36.31 262 PHE A N 1
ATOM 2097 C CA . PHE A 1 262 ? -2.889 8.086 -13.816 1.00 36.31 262 PHE A CA 1
ATOM 2098 C C . PHE A 1 262 ? -3.184 6.809 -14.612 1.00 36.31 262 PHE A C 1
ATOM 2100 O O . PHE A 1 262 ? -2.702 6.696 -15.735 1.00 36.31 262 PHE A O 1
ATOM 2107 N N . THR A 1 263 ? -4.073 5.933 -14.130 1.00 37.47 263 THR A N 1
ATOM 2108 C CA . THR A 1 263 ? -4.524 4.764 -14.912 1.00 37.47 263 THR A CA 1
ATOM 2109 C C . THR A 1 263 ? -5.320 5.153 -16.163 1.00 37.47 263 THR A C 1
ATOM 2111 O O . THR A 1 263 ? -5.220 4.495 -17.194 1.00 37.47 263 THR A O 1
ATOM 2114 N N . LYS A 1 264 ? -6.045 6.280 -16.143 1.00 32.75 264 LYS A N 1
ATOM 2115 C CA . LYS A 1 264 ? -6.726 6.817 -17.340 1.00 32.75 264 LYS A CA 1
ATOM 2116 C C . LYS A 1 264 ? -5.802 7.498 -18.354 1.00 32.75 264 LYS A C 1
ATOM 2118 O O . LYS A 1 264 ? -6.197 7.636 -19.506 1.00 32.75 264 LYS A O 1
ATOM 2123 N N . ILE A 1 265 ? -4.594 7.911 -17.970 1.00 36.69 265 ILE A N 1
ATOM 2124 C CA . ILE A 1 265 ? -3.585 8.389 -18.934 1.00 36.69 265 ILE A CA 1
ATOM 2125 C C . ILE A 1 265 ? -2.970 7.200 -19.703 1.00 36.69 265 ILE A C 1
ATOM 2127 O O . ILE A 1 265 ? -2.488 7.378 -20.817 1.00 36.69 265 ILE A O 1
ATOM 2131 N N . GLN A 1 266 ? -3.047 5.981 -19.154 1.00 40.81 266 GLN A N 1
ATOM 2132 C CA . GLN A 1 266 ? -2.498 4.753 -19.747 1.00 40.81 266 GLN A CA 1
ATOM 2133 C C . GLN A 1 266 ? -3.425 4.069 -20.767 1.00 40.81 266 GLN A C 1
ATOM 2135 O O . GLN A 1 266 ? -2.996 3.137 -21.444 1.00 40.81 266 GLN A O 1
ATOM 2140 N N . THR A 1 267 ? -4.675 4.518 -20.935 1.00 32.78 267 THR A N 1
ATOM 2141 C CA . THR A 1 267 ? -5.504 4.075 -22.065 1.00 32.78 267 THR A CA 1
ATOM 2142 C C . THR A 1 267 ? -5.219 4.964 -23.274 1.00 32.78 267 THR A C 1
ATOM 2144 O O . THR A 1 267 ? -5.613 6.135 -23.245 1.00 32.78 267 THR A O 1
ATOM 2147 N N . PRO A 1 268 ? -4.580 4.466 -24.352 1.00 35.31 268 PRO A N 1
ATOM 2148 C CA . PRO A 1 268 ? -4.556 5.213 -25.596 1.00 35.31 268 PRO A CA 1
ATOM 2149 C C . PRO A 1 268 ? -6.006 5.397 -26.035 1.00 35.31 268 PRO A C 1
ATOM 2151 O O . PRO A 1 268 ? -6.771 4.435 -26.137 1.00 35.31 268 PRO A O 1
ATOM 2154 N N . SER A 1 269 ? -6.395 6.646 -26.269 1.00 41.03 269 SER A N 1
ATOM 2155 C CA . SER A 1 269 ? -7.617 6.945 -26.995 1.00 41.03 269 SER A CA 1
ATOM 2156 C C . SER A 1 269 ? -7.469 6.338 -28.388 1.00 41.03 269 SER A C 1
ATOM 2158 O O . SER A 1 269 ? -6.874 6.928 -29.285 1.00 41.03 269 SER A O 1
ATOM 2160 N N . GLN A 1 270 ? -8.000 5.131 -28.586 1.00 42.09 270 GLN A N 1
ATOM 2161 C CA . GLN A 1 270 ? -8.341 4.676 -29.925 1.00 42.09 270 GLN A CA 1
ATOM 2162 C C . GLN A 1 270 ? -9.541 5.498 -30.396 1.00 42.09 270 GLN A C 1
ATOM 2164 O O . GLN A 1 270 ? -10.674 5.030 -30.421 1.00 42.09 270 GLN A O 1
ATOM 2169 N N . ASN A 1 271 ? -9.278 6.751 -30.761 1.00 36.47 271 ASN A N 1
ATOM 2170 C CA . ASN A 1 271 ? -10.125 7.450 -31.703 1.00 36.47 271 ASN A CA 1
ATOM 2171 C C . ASN A 1 271 ? -9.743 6.939 -33.088 1.00 36.47 271 ASN A C 1
ATOM 2173 O O . ASN A 1 271 ? -8.804 7.411 -33.725 1.00 36.47 271 ASN A O 1
ATOM 2177 N N . SER A 1 272 ? -10.495 5.931 -33.514 1.00 38.59 272 SER A N 1
ATOM 2178 C CA . SER A 1 272 ? -10.774 5.689 -34.917 1.00 38.59 272 SER A CA 1
ATOM 2179 C C . SER A 1 272 ? -11.400 6.960 -35.497 1.00 38.59 272 SER A C 1
ATOM 2181 O O . SER A 1 272 ? -12.528 7.321 -35.174 1.00 38.59 272 SER A O 1
ATOM 2183 N N . PHE A 1 273 ? -10.647 7.657 -36.340 1.00 37.34 273 PHE A N 1
ATOM 2184 C CA . PHE A 1 273 ? -11.227 8.522 -37.354 1.00 37.34 273 PHE A CA 1
ATOM 2185 C C . PHE A 1 273 ? -10.980 7.866 -38.709 1.00 37.34 273 PHE A C 1
ATOM 2187 O O . PHE A 1 273 ? -9.881 7.377 -38.974 1.00 37.34 273 PHE A O 1
ATOM 2194 N N . MET A 1 274 ? -12.077 7.794 -39.467 1.00 34.56 274 MET A N 1
ATOM 2195 C CA . MET A 1 274 ? -12.172 7.412 -40.876 1.00 34.56 274 MET A CA 1
ATOM 2196 C C . MET A 1 274 ? -11.116 8.082 -41.750 1.00 34.56 274 MET A C 1
ATOM 2198 O O . MET A 1 274 ? -10.782 9.255 -41.467 1.00 34.56 274 MET A O 1
#